Protein AF-A0A962VBF2-F1 (afdb_monomer)

Solvent-accessible surface area (backbone atoms only — not comparable to full-atom values): 14921 Å² total; per-residue (Å²): 132,54,69,40,41,53,50,29,24,51,50,43,52,51,50,39,51,54,46,47,69,49,18,51,38,23,48,77,36,46,65,62,47,29,56,75,48,74,44,76,87,68,97,68,60,68,62,49,26,46,51,11,52,50,45,51,56,53,40,61,64,46,44,60,35,38,74,42,37,79,84,39,33,71,59,33,48,50,60,31,50,54,26,50,53,49,30,55,49,36,56,50,46,41,74,72,47,97,56,35,74,55,41,48,66,58,31,52,52,30,44,53,50,23,54,54,39,45,52,22,42,49,73,41,39,57,84,83,58,24,91,42,74,69,46,50,52,52,50,50,50,52,49,52,50,52,48,50,54,52,47,63,76,39,42,66,63,51,51,50,50,51,51,50,51,50,50,50,50,49,51,49,37,51,52,59,61,40,75,54,87,64,80,84,60,95,45,73,66,56,31,46,30,42,29,70,77,76,75,59,77,89,65,43,43,49,38,71,55,62,72,43,45,31,61,77,40,36,88,45,99,85,37,38,74,45,64,54,81,78,70,46,48,70,55,94,94,53,93,54,36,55,8,34,6,63,40,42,48,27,46,59,21,34,31,69,21,68,26,52,78,72,56,81,70,50,55,92,47,97,85,46,76,67,84

Nearest PDB structures (foldseek):
  8abq-assembly1_C  TM=2.763E-01  e=9.642E+00  Homo sapiens
  8a1g-assembly1_C  TM=2.103E-01  e=9.129E+00  Homo sapiens

Foldseek 3Di:
DDPLLVQLLVLLVVVLVVLLVQLVCLQPPVPVNCVVLVHDDDPDSPVSNVSSVVSNVVSVQSVVCSVCCQVCLVSLVVVLVVLVVQLVVLVVCLVPDPRNSSSVVVNVVSVVSSVSNLVSSQVPYDPLSHDDPVNVCVVVVVVVVVVVVVCVVCVVVNVVVVVVCVVVVVLCQLQAAAFDDFDDDPDPVVCQFANDPDDDPVQKAFPVCVVCVLVVQQPPPPGHNDCVVVVFADDPPDPHGGQWYWTDGSGIIIGGGPRVPVPHWDAPDPPRDTD

Sequence (275 aa):
MNKSLGWFRALIWIGVAINMSFAVPALLWPNFLNASLGLPAQAIYPWLNNVGMLLIGVSLFYLPAGLQPQRWFTYSWLCVISRLIAVVFWIWLGNTSGYPDAFIPLLISDSLMFVLLAITLQMGLPPEGKFSVGNLLKLIGRGLSCLYVTLMKQRLSVGIIVALIALLGYTAWDNLLRKYPDPIYESAEEHFKYGAIGLDAENRIPLYLFEVMPTLCADLENGVTQWSELGFVFEPGMDTPIGLAKRHIGYPSVEGTCSLCHTGEYRKAADDTPV

Structure (mmCIF, N/CA/C/O backbone):
data_AF-A0A962VBF2-F1
#
_entry.id   AF-A0A962VBF2-F1
#
loop_
_atom_site.group_PDB
_atom_site.id
_atom_site.type_symbol
_atom_site.label_atom_id
_atom_site.label_alt_id
_atom_site.label_comp_id
_atom_site.label_asym_id
_atom_site.label_entity_id
_atom_site.label_seq_id
_atom_site.pdbx_PDB_ins_code
_atom_site.Cartn_x
_atom_site.Cartn_y
_atom_site.Cartn_z
_atom_site.occupancy
_atom_site.B_iso_or_equiv
_atom_site.auth_seq_id
_atom_site.auth_comp_id
_atom_site.auth_asym_id
_atom_site.auth_atom_id
_atom_site.pdbx_PDB_model_num
ATOM 1 N N . MET A 1 1 ? -30.333 4.268 28.313 1.00 65.94 1 MET A N 1
ATOM 2 C CA . MET A 1 1 ? -29.082 4.664 27.622 1.00 65.94 1 MET A CA 1
ATOM 3 C C . MET A 1 1 ? -28.785 6.119 27.972 1.00 65.94 1 MET A C 1
ATOM 5 O O . MET A 1 1 ? -29.707 6.921 27.908 1.00 65.94 1 MET A O 1
ATOM 9 N N . ASN A 1 2 ? -27.562 6.454 28.401 1.00 87.19 2 ASN A N 1
ATOM 10 C CA . ASN A 1 2 ? -27.182 7.836 28.743 1.00 87.19 2 ASN A CA 1
ATOM 11 C C . ASN A 1 2 ? -27.274 8.745 27.493 1.00 87.19 2 ASN A C 1
ATOM 13 O O . ASN A 1 2 ? -26.965 8.291 26.389 1.00 87.19 2 ASN A O 1
ATOM 17 N N . LYS A 1 3 ? -27.667 10.016 27.669 1.00 93.69 3 LYS A N 1
ATOM 18 C CA . LYS A 1 3 ? -27.703 11.062 26.631 1.00 93.69 3 LYS A CA 1
ATOM 19 C C . LYS A 1 3 ? -26.423 11.103 25.786 1.00 93.69 3 LYS A C 1
ATOM 21 O O . LYS A 1 3 ? -26.523 11.175 24.566 1.00 93.69 3 LYS A O 1
ATOM 26 N N . SER A 1 4 ? -25.241 10.971 26.397 1.00 94.69 4 SER A N 1
ATOM 27 C CA . SER A 1 4 ? -23.960 10.963 25.665 1.00 94.69 4 SER A CA 1
ATOM 28 C C . SER A 1 4 ? -23.865 9.829 24.639 1.00 94.69 4 SER A C 1
ATOM 30 O O . SER A 1 4 ? -23.402 10.044 23.527 1.00 94.69 4 SER A O 1
ATOM 32 N N . LEU A 1 5 ? -24.379 8.637 24.955 1.00 94.56 5 LEU A N 1
ATOM 33 C CA . LEU A 1 5 ? -24.399 7.519 24.004 1.00 94.56 5 LEU A CA 1
ATOM 34 C C . LEU A 1 5 ? -25.482 7.662 22.940 1.00 94.56 5 LEU A C 1
ATOM 36 O O . LEU A 1 5 ? -25.321 7.135 21.844 1.00 94.56 5 LEU A O 1
ATOM 40 N N . GLY A 1 6 ? -26.573 8.369 23.244 1.00 95.69 6 GLY A N 1
ATOM 41 C CA . GLY A 1 6 ? -27.538 8.780 22.224 1.00 95.69 6 GLY A CA 1
ATOM 42 C C . GLY A 1 6 ? -26.863 9.632 21.151 1.00 95.69 6 GLY A C 1
ATOM 43 O O . GLY A 1 6 ? -26.977 9.322 19.967 1.00 95.69 6 GLY A O 1
ATOM 44 N N . TRP A 1 7 ? -26.076 10.624 21.576 1.00 96.81 7 TRP A N 1
ATOM 45 C CA . TRP A 1 7 ? -25.271 11.448 20.675 1.00 96.81 7 TRP A CA 1
ATOM 46 C C . TRP A 1 7 ? -24.204 10.652 19.930 1.00 96.81 7 TRP A C 1
ATOM 48 O O . TRP A 1 7 ? -24.104 10.796 18.718 1.00 96.81 7 TRP A O 1
ATOM 58 N N . PHE A 1 8 ? -23.472 9.760 20.606 1.00 97.38 8 PHE A N 1
ATOM 59 C CA . PHE A 1 8 ? -22.497 8.888 19.941 1.00 97.38 8 PHE A CA 1
ATOM 60 C C . PHE A 1 8 ? -23.133 8.099 18.788 1.00 97.38 8 PHE A C 1
ATOM 62 O O . PHE A 1 8 ? -22.614 8.082 17.676 1.00 97.38 8 PHE A O 1
ATOM 69 N N . ARG A 1 9 ? -24.297 7.481 19.027 1.00 96.88 9 ARG A N 1
ATOM 70 C CA . ARG A 1 9 ? -25.011 6.718 17.994 1.00 96.88 9 ARG A CA 1
ATOM 71 C C . ARG A 1 9 ? -25.440 7.606 16.833 1.00 96.88 9 ARG A C 1
ATOM 73 O O . ARG A 1 9 ? -25.243 7.219 15.686 1.00 96.88 9 ARG A O 1
ATOM 80 N N . ALA A 1 10 ? -25.997 8.782 17.121 1.00 96.88 10 ALA A N 1
ATOM 81 C CA . ALA A 1 10 ? -26.383 9.742 16.089 1.00 96.88 10 ALA A CA 1
ATOM 82 C C . ALA A 1 10 ? -25.177 10.168 15.237 1.00 96.88 10 ALA A C 1
ATOM 84 O O . ALA A 1 10 ? -25.262 10.163 14.012 1.00 96.88 10 ALA A O 1
ATOM 85 N N . LEU A 1 11 ? -24.038 10.450 15.873 1.00 97.31 11 LEU A N 1
ATOM 86 C CA . LEU A 1 11 ? -22.793 10.811 15.197 1.00 97.31 11 LEU A CA 1
ATOM 87 C C . LEU A 1 11 ? -22.268 9.683 14.304 1.00 97.31 11 LEU A C 1
ATOM 89 O O . LEU A 1 11 ? -21.833 9.963 13.194 1.00 97.31 11 LEU A O 1
ATOM 93 N N . ILE A 1 12 ? -22.353 8.415 14.721 1.00 97.06 12 ILE A N 1
ATOM 94 C CA . ILE A 1 12 ? -21.988 7.288 13.846 1.00 97.06 12 ILE A CA 1
ATOM 95 C C . ILE A 1 12 ? -22.838 7.291 12.570 1.00 97.06 12 ILE A C 1
ATOM 97 O O . ILE A 1 12 ? -22.285 7.188 11.477 1.00 97.06 12 ILE A O 1
ATOM 101 N N . TRP A 1 13 ? -24.158 7.462 12.682 1.00 97.25 13 TRP A N 1
ATOM 102 C CA . TRP A 1 13 ? -25.043 7.506 11.513 1.00 97.25 13 TRP A CA 1
ATOM 103 C C . TRP A 1 13 ? -24.788 8.719 10.617 1.00 97.25 13 TRP A C 1
ATOM 105 O O . TRP A 1 13 ? -24.760 8.571 9.397 1.00 97.25 13 TRP A O 1
ATOM 115 N N . ILE A 1 14 ? -24.531 9.891 11.205 1.00 96.94 14 ILE A N 1
ATOM 116 C CA . ILE A 1 14 ? -24.101 11.085 10.463 1.00 96.94 14 ILE A CA 1
ATOM 117 C C . ILE A 1 14 ? -22.795 10.799 9.713 1.00 96.94 14 ILE A C 1
ATOM 119 O O . ILE A 1 14 ? -22.697 11.081 8.524 1.00 96.94 14 ILE A O 1
ATOM 123 N N . GLY A 1 15 ? -21.817 10.173 10.369 1.00 95.88 15 GLY A N 1
ATOM 124 C CA . GLY A 1 15 ? -20.545 9.803 9.750 1.00 95.88 15 GLY A CA 1
ATOM 125 C C . GLY A 1 15 ? -20.699 8.793 8.615 1.00 95.88 15 GLY A C 1
ATOM 126 O O . GLY A 1 15 ? -20.012 8.908 7.604 1.00 95.88 15 GLY A O 1
ATOM 127 N N . VAL A 1 16 ? -21.618 7.831 8.743 1.00 96.62 16 VAL A N 1
ATOM 128 C CA . VAL A 1 16 ? -21.975 6.909 7.653 1.00 96.62 16 VAL A CA 1
ATOM 129 C C . VAL A 1 16 ? -22.591 7.682 6.486 1.00 96.62 16 VAL A C 1
ATOM 131 O O . VAL A 1 16 ? -22.183 7.469 5.349 1.00 96.62 16 VAL A O 1
ATOM 134 N N . ALA A 1 17 ? -23.508 8.616 6.742 1.00 96.62 17 ALA A N 1
ATOM 135 C CA . ALA A 1 17 ? -24.111 9.434 5.690 1.00 96.62 17 ALA A CA 1
ATOM 136 C C . ALA A 1 17 ? -23.076 10.317 4.966 1.00 96.62 17 ALA A C 1
ATOM 138 O O . ALA A 1 17 ? -23.052 10.342 3.736 1.00 96.62 17 ALA A O 1
ATOM 139 N N . ILE A 1 18 ? -22.176 10.974 5.710 1.00 95.06 18 ILE A N 1
ATOM 140 C CA . ILE A 1 18 ? -21.066 11.761 5.145 1.00 95.06 18 ILE A CA 1
ATOM 141 C C . ILE A 1 18 ? -20.168 10.862 4.292 1.00 95.06 18 ILE A C 1
ATOM 143 O O . ILE A 1 18 ? -19.909 11.177 3.131 1.00 95.06 18 ILE A O 1
ATOM 147 N N . ASN A 1 19 ? -19.768 9.699 4.811 1.00 95.56 19 ASN A N 1
ATOM 148 C CA . ASN A 1 19 ? -18.988 8.736 4.041 1.00 95.56 19 ASN A CA 1
ATOM 149 C C . ASN A 1 19 ? -19.707 8.339 2.743 1.00 95.56 19 ASN A C 1
ATOM 151 O O . ASN A 1 19 ? -19.060 8.270 1.706 1.00 95.56 19 ASN A O 1
ATOM 155 N N . MET A 1 20 ? -21.025 8.107 2.769 1.00 96.31 20 MET A N 1
ATOM 156 C CA . MET A 1 20 ? -21.787 7.736 1.569 1.00 96.31 20 MET A CA 1
ATOM 157 C C . MET A 1 20 ? -21.855 8.872 0.547 1.00 96.31 20 MET A C 1
ATOM 159 O O . MET A 1 20 ? -21.747 8.603 -0.650 1.00 96.31 20 MET A O 1
ATOM 163 N N . SER A 1 21 ? -21.962 10.128 0.994 1.00 93.94 21 SER A N 1
ATOM 164 C CA . SER A 1 21 ? -21.930 11.285 0.088 1.00 93.94 21 SER A CA 1
ATOM 165 C C . SER A 1 21 ? -20.603 11.436 -0.659 1.00 93.94 21 SER A C 1
ATOM 167 O O . SER A 1 21 ? -20.596 11.989 -1.751 1.00 93.94 21 SER A O 1
ATOM 169 N N . PHE A 1 22 ? -19.505 10.904 -0.116 1.00 94.00 22 PHE A N 1
ATOM 170 C CA . PHE A 1 22 ? -18.214 10.846 -0.801 1.00 94.00 22 PHE A CA 1
ATOM 171 C C . PHE A 1 22 ? -18.050 9.546 -1.603 1.00 94.00 22 PHE A C 1
ATOM 173 O O . PHE A 1 22 ? -17.665 9.562 -2.769 1.00 94.00 22 PHE A O 1
ATOM 180 N N . ALA A 1 23 ? -18.370 8.407 -0.987 1.00 95.38 23 ALA A N 1
ATOM 181 C CA . ALA A 1 23 ? -18.100 7.079 -1.523 1.00 95.38 23 ALA A CA 1
ATOM 182 C C . ALA A 1 23 ? -18.906 6.758 -2.785 1.00 95.38 23 ALA A C 1
ATOM 184 O O . ALA A 1 23 ? -18.370 6.158 -3.714 1.00 95.38 23 ALA A O 1
ATOM 185 N N . VAL A 1 24 ? -20.184 7.154 -2.831 1.00 95.56 24 VAL A N 1
ATOM 186 C CA . VAL A 1 24 ? -21.057 6.859 -3.976 1.00 95.56 24 VAL A CA 1
ATOM 187 C C . VAL A 1 24 ? -20.613 7.635 -5.223 1.00 95.56 24 VAL A C 1
ATOM 189 O O . VAL A 1 24 ? -20.403 6.991 -6.253 1.00 95.56 24 VAL A O 1
ATOM 192 N N . PRO A 1 25 ? -20.371 8.963 -5.169 1.00 94.19 25 PRO A N 1
ATOM 193 C CA . PRO A 1 25 ? -19.768 9.674 -6.294 1.00 94.19 25 PRO A CA 1
ATOM 194 C C . PRO A 1 25 ? -18.373 9.163 -6.651 1.00 94.19 25 PRO A C 1
ATOM 196 O O . PRO A 1 25 ? -18.082 9.031 -7.833 1.00 94.19 25 PRO A O 1
ATOM 199 N N . ALA A 1 26 ? -17.534 8.820 -5.669 1.00 92.81 26 ALA A N 1
ATOM 200 C CA . ALA A 1 26 ? -16.205 8.267 -5.935 1.00 92.81 26 ALA A CA 1
ATOM 201 C C . ALA A 1 26 ? -16.262 6.949 -6.722 1.00 92.81 26 ALA A C 1
ATOM 203 O O . ALA A 1 26 ? -15.410 6.723 -7.571 1.00 92.81 26 ALA A O 1
ATOM 204 N N . LEU A 1 27 ? -17.264 6.104 -6.448 1.00 93.88 27 LEU A N 1
ATOM 205 C CA . LEU A 1 27 ? -17.444 4.798 -7.083 1.00 93.88 27 LEU A CA 1
ATOM 206 C C . LEU A 1 27 ? -18.111 4.869 -8.464 1.00 93.88 27 LEU A C 1
ATOM 208 O O . LEU A 1 27 ? -17.772 4.080 -9.344 1.00 93.88 27 LEU A O 1
ATOM 212 N N . LEU A 1 28 ? -19.099 5.753 -8.635 1.00 93.88 28 LEU A N 1
ATOM 213 C CA . LEU A 1 28 ? -19.950 5.784 -9.834 1.00 93.88 28 LEU A CA 1
ATOM 214 C C . LEU A 1 28 ? -19.616 6.938 -10.788 1.00 93.88 28 LEU A C 1
ATOM 216 O O . LEU A 1 28 ? -19.791 6.802 -11.998 1.00 93.88 28 LEU A O 1
ATOM 220 N N . TRP A 1 29 ? -19.136 8.068 -10.261 1.00 92.38 29 TRP A N 1
ATOM 221 C CA . TRP A 1 29 ? -18.888 9.306 -11.010 1.00 92.38 29 TRP A CA 1
ATOM 222 C C . TRP A 1 29 ? -17.577 9.999 -10.580 1.00 92.38 29 TRP A C 1
ATOM 224 O O . TRP A 1 29 ? -17.597 11.159 -10.155 1.00 92.38 29 TRP A O 1
ATOM 234 N N . PRO A 1 30 ? -16.411 9.341 -10.725 1.00 91.19 30 PRO A N 1
ATOM 235 C CA . PRO A 1 30 ? -15.129 9.864 -10.239 1.00 91.19 30 PRO A CA 1
ATOM 236 C C . PRO A 1 30 ? -14.751 11.227 -10.847 1.00 91.19 30 PRO A C 1
ATOM 238 O O . PRO A 1 30 ? -14.179 12.073 -10.164 1.00 91.19 30 PRO A O 1
ATOM 241 N N . ASN A 1 31 ? -15.125 11.485 -12.107 1.00 89.12 31 ASN A N 1
ATOM 242 C CA . ASN A 1 31 ? -14.892 12.776 -12.770 1.00 89.12 31 ASN A CA 1
ATOM 243 C C . ASN A 1 31 ? -15.647 13.929 -12.107 1.00 89.12 31 ASN A C 1
ATOM 245 O O . ASN A 1 31 ? -15.089 15.008 -11.927 1.00 89.12 31 ASN A O 1
ATOM 249 N N . PHE A 1 32 ? -16.907 13.694 -11.735 1.00 90.00 32 PHE A N 1
ATOM 250 C CA . PHE A 1 32 ? -17.719 14.691 -11.046 1.00 90.00 32 PHE A CA 1
ATOM 251 C C . PHE A 1 32 ? -17.096 15.045 -9.693 1.00 90.00 32 PHE A C 1
ATOM 253 O O . PHE A 1 32 ? -16.962 16.223 -9.365 1.00 90.00 32 PHE A O 1
ATOM 260 N N . LEU A 1 33 ? -16.649 14.032 -8.943 1.00 89.44 33 LEU A N 1
ATOM 261 C CA . LEU A 1 33 ? -16.028 14.244 -7.641 1.00 89.44 33 LEU A CA 1
ATOM 262 C C . LEU A 1 33 ? -14.690 14.992 -7.755 1.00 89.44 33 LEU A C 1
ATOM 264 O O . LEU A 1 33 ? -14.497 15.980 -7.050 1.00 89.44 33 LEU A O 1
ATOM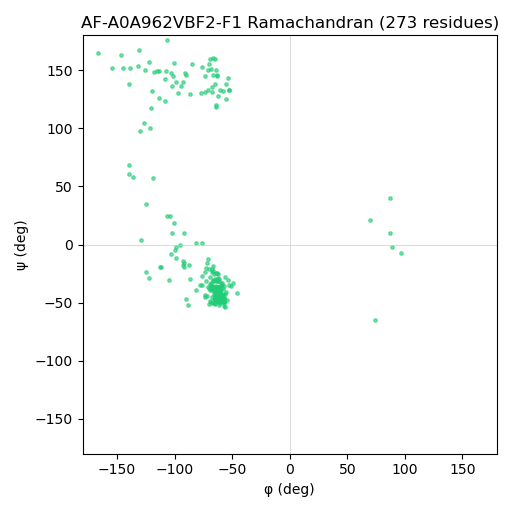 268 N N . ASN A 1 34 ? -13.805 14.596 -8.676 1.00 88.94 34 ASN A N 1
ATOM 269 C CA . ASN A 1 34 ? -12.537 15.302 -8.903 1.00 88.94 34 ASN A CA 1
ATOM 270 C C . ASN A 1 34 ? -12.761 16.770 -9.280 1.00 88.94 34 ASN A C 1
ATOM 272 O O . ASN A 1 34 ? -12.160 17.651 -8.669 1.00 88.94 34 ASN A O 1
ATOM 276 N N . ALA A 1 35 ? -13.681 17.040 -10.211 1.00 89.06 35 ALA A N 1
ATOM 277 C CA . ALA A 1 35 ? -14.022 18.405 -10.599 1.00 89.06 35 ALA A CA 1
ATOM 278 C C . ALA A 1 35 ? -14.568 19.219 -9.413 1.00 89.06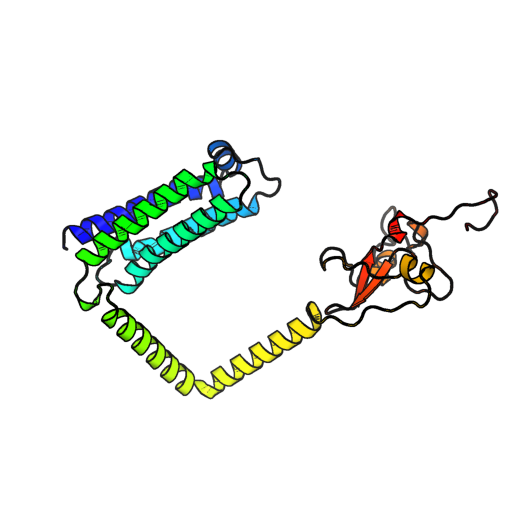 35 ALA A C 1
ATOM 280 O O . ALA A 1 35 ? -14.178 20.371 -9.233 1.00 89.06 35 ALA A O 1
ATOM 281 N N . SER A 1 36 ? -15.412 18.615 -8.567 1.00 88.06 36 SER A N 1
ATOM 282 C CA . SER A 1 36 ? -15.956 19.283 -7.376 1.00 88.06 36 SER A CA 1
ATOM 283 C C . SER A 1 36 ? -14.896 19.629 -6.321 1.00 88.06 36 SER A C 1
ATOM 285 O O . SER A 1 36 ? -15.078 20.577 -5.563 1.00 88.06 36 SER A O 1
ATOM 287 N N . LEU A 1 37 ? -13.784 18.886 -6.296 1.00 86.00 37 LEU A N 1
ATOM 288 C CA . LEU A 1 37 ? -12.646 19.103 -5.398 1.00 86.00 37 LEU A CA 1
ATOM 289 C C . LEU A 1 37 ? -11.530 19.948 -6.036 1.00 86.00 37 LEU A C 1
ATOM 291 O O . LEU A 1 37 ? -10.511 20.184 -5.393 1.00 86.00 37 LEU A O 1
ATOM 295 N N . GLY A 1 38 ? -11.690 20.387 -7.291 1.00 85.31 38 GLY A N 1
ATOM 296 C CA . GLY A 1 38 ? -10.651 21.116 -8.026 1.00 85.31 38 GLY A CA 1
ATOM 297 C C . GLY A 1 38 ? -9.436 20.260 -8.407 1.00 85.31 38 GLY A C 1
ATOM 298 O O . GLY A 1 38 ? -8.359 20.801 -8.652 1.00 85.31 38 GLY A O 1
ATOM 299 N N . LEU A 1 39 ? -9.590 18.933 -8.446 1.00 85.56 39 LEU A N 1
ATOM 300 C CA . LEU A 1 39 ? -8.535 17.986 -8.803 1.00 85.56 39 LEU A CA 1
ATOM 301 C C . LEU A 1 39 ? -8.532 17.704 -10.316 1.00 85.56 39 LEU A C 1
ATOM 303 O O . LEU A 1 39 ? -9.601 17.652 -10.936 1.00 85.56 39 LEU A O 1
ATOM 307 N N . PRO A 1 40 ? -7.354 17.483 -10.931 1.00 83.69 40 PRO A N 1
ATOM 308 C CA . PRO A 1 40 ? -7.263 17.171 -12.353 1.00 83.69 40 PRO A CA 1
ATOM 309 C C . PRO A 1 40 ? -7.937 15.833 -12.679 1.00 83.69 40 PRO A C 1
ATOM 311 O O . PRO A 1 40 ? -7.956 14.901 -11.870 1.00 83.69 40 PRO A O 1
ATOM 314 N N . ALA A 1 41 ? -8.458 15.715 -13.902 1.00 77.94 41 ALA A N 1
ATOM 315 C CA . ALA A 1 41 ? -8.936 14.437 -14.413 1.00 77.94 41 ALA A CA 1
ATOM 316 C C . ALA A 1 41 ? -7.763 13.446 -14.485 1.00 77.94 41 ALA A C 1
ATOM 318 O O . ALA A 1 41 ? -6.716 13.751 -15.054 1.00 77.94 41 ALA A O 1
ATOM 319 N N . GLN A 1 42 ? -7.930 12.263 -13.896 1.00 71.38 42 GLN A N 1
ATOM 320 C CA . GLN A 1 42 ? -6.911 11.218 -13.938 1.00 71.38 42 GLN A CA 1
ATOM 321 C C . GLN A 1 42 ? -7.155 10.285 -15.122 1.00 71.38 42 GLN A C 1
ATOM 323 O O . GLN A 1 42 ? -8.291 9.902 -15.387 1.00 71.38 42 GLN A O 1
ATOM 328 N N . ALA A 1 43 ? -6.076 9.877 -15.795 1.00 59.50 43 ALA A N 1
ATOM 329 C CA . ALA A 1 43 ? -6.135 8.924 -16.904 1.00 59.50 43 ALA A CA 1
ATOM 330 C C . ALA A 1 43 ? -6.571 7.507 -16.462 1.00 59.50 43 ALA A C 1
ATOM 332 O O . ALA A 1 43 ? -6.994 6.708 -17.292 1.00 59.50 43 ALA A O 1
ATOM 333 N N . ILE A 1 44 ? -6.473 7.189 -15.159 1.00 65.06 44 ILE A N 1
ATOM 334 C CA . ILE A 1 44 ? -6.705 5.854 -14.585 1.00 65.06 44 ILE A CA 1
ATOM 335 C C . ILE A 1 44 ? -7.666 5.966 -13.383 1.00 65.06 44 ILE A C 1
ATOM 337 O O . ILE A 1 44 ? -7.264 6.260 -12.261 1.00 65.06 44 ILE A O 1
ATOM 341 N N . TYR A 1 45 ? -8.957 5.702 -13.615 1.00 70.25 45 TYR A N 1
ATOM 342 C CA . TYR A 1 45 ? -10.038 5.764 -12.611 1.00 70.25 45 TYR A CA 1
ATOM 343 C C . TYR A 1 45 ? -10.116 4.666 -11.527 1.00 70.25 45 TYR A C 1
ATOM 345 O O . TYR A 1 45 ? -10.766 4.925 -10.508 1.00 70.25 45 TYR A O 1
ATOM 353 N N . PRO A 1 46 ? -9.519 3.460 -11.671 1.00 81.62 46 PRO A N 1
ATOM 354 C CA . PRO A 1 46 ? -9.629 2.394 -10.676 1.00 81.62 46 PRO A CA 1
ATOM 355 C C . PRO A 1 46 ? -9.344 2.816 -9.235 1.00 81.62 46 PRO A C 1
ATOM 357 O O . PRO A 1 46 ? -9.985 2.294 -8.332 1.00 81.62 46 PRO A O 1
ATOM 360 N N . TRP A 1 47 ? -8.446 3.776 -8.998 1.00 85.94 47 TRP A N 1
ATOM 361 C CA . TRP A 1 47 ? -8.076 4.195 -7.645 1.00 85.94 47 TRP A CA 1
ATOM 362 C C . TRP A 1 47 ? -9.204 4.901 -6.895 1.00 85.94 47 TRP A C 1
ATOM 364 O O . TRP A 1 47 ? -9.530 4.502 -5.778 1.00 85.94 47 TRP A O 1
ATOM 374 N N . LEU A 1 48 ? -9.840 5.905 -7.505 1.00 88.56 48 LEU A N 1
ATOM 375 C CA . LEU A 1 48 ? -10.936 6.628 -6.856 1.00 88.56 48 LEU A CA 1
ATOM 376 C C . LEU A 1 48 ? -12.175 5.734 -6.698 1.00 88.56 48 LEU A C 1
ATOM 378 O O . LEU A 1 48 ? -12.798 5.725 -5.635 1.00 88.56 48 LEU A O 1
ATOM 382 N N . ASN A 1 49 ? -12.446 4.890 -7.699 1.00 92.00 49 ASN A N 1
ATOM 383 C CA . ASN A 1 49 ? -13.502 3.883 -7.616 1.00 92.00 49 ASN A CA 1
ATOM 384 C C . ASN A 1 49 ? -13.242 2.880 -6.478 1.00 92.00 49 ASN A C 1
ATOM 386 O O . ASN A 1 49 ? -14.145 2.564 -5.703 1.00 92.00 49 ASN A O 1
ATOM 390 N N . ASN A 1 50 ? -11.998 2.412 -6.337 1.00 92.94 50 ASN A N 1
ATOM 391 C CA . ASN A 1 50 ? -11.585 1.502 -5.269 1.00 92.94 50 ASN A CA 1
ATOM 392 C C . ASN A 1 50 ? -11.760 2.149 -3.885 1.00 92.94 50 ASN A C 1
ATOM 394 O O . ASN A 1 50 ? -12.318 1.526 -2.982 1.00 92.94 50 ASN A O 1
ATOM 398 N N . VAL A 1 51 ? -11.379 3.422 -3.726 1.00 91.38 51 VAL A N 1
ATOM 399 C CA . VAL A 1 51 ? -11.627 4.180 -2.487 1.00 91.38 51 VAL A CA 1
ATOM 400 C C . VAL A 1 51 ? -13.123 4.248 -2.174 1.00 91.38 51 VAL A C 1
ATOM 402 O O . VAL A 1 51 ? -13.515 3.975 -1.037 1.00 91.38 51 VAL A O 1
ATOM 405 N N . GLY A 1 52 ? -13.965 4.547 -3.168 1.00 94.19 52 GLY A N 1
ATOM 406 C CA . GLY A 1 52 ? -15.421 4.549 -3.010 1.00 94.19 52 GLY A CA 1
ATOM 407 C C . GLY A 1 52 ? -15.963 3.197 -2.534 1.00 94.19 52 GLY A C 1
ATOM 408 O O . GLY A 1 52 ? -16.672 3.128 -1.528 1.00 94.19 52 GLY A O 1
ATOM 409 N N . MET A 1 53 ? -15.565 2.103 -3.188 1.00 96.06 53 MET A N 1
ATOM 410 C CA . MET A 1 53 ? -15.947 0.741 -2.794 1.00 96.06 53 MET A CA 1
ATOM 411 C C . MET A 1 53 ? -15.512 0.412 -1.355 1.00 96.06 53 MET A C 1
ATOM 413 O O . MET A 1 53 ? -16.324 -0.064 -0.555 1.00 96.06 53 MET A O 1
ATOM 417 N N . LEU A 1 54 ? -14.248 0.665 -1.001 1.00 95.19 54 LEU A N 1
ATOM 418 C CA . LEU A 1 54 ? -13.727 0.373 0.338 1.00 95.19 54 LEU A CA 1
ATOM 419 C C . LEU A 1 54 ? -14.442 1.199 1.412 1.00 95.19 54 LEU A C 1
ATOM 421 O O . LEU A 1 54 ? -14.780 0.666 2.471 1.00 95.19 54 LEU A O 1
ATOM 425 N N . LEU A 1 55 ? -14.726 2.475 1.142 1.00 95.25 55 LEU A N 1
ATOM 426 C CA . LEU A 1 55 ? -15.395 3.359 2.096 1.00 95.25 55 LEU A CA 1
ATOM 427 C C . LEU A 1 55 ? -16.847 2.934 2.365 1.00 95.25 55 LEU A C 1
ATOM 429 O O . LEU A 1 55 ? -17.324 3.080 3.497 1.00 95.25 55 LEU A O 1
ATOM 433 N N . ILE A 1 56 ? -17.532 2.343 1.379 1.00 96.25 56 ILE A N 1
ATOM 434 C CA . ILE A 1 56 ? -18.831 1.682 1.590 1.00 96.25 56 ILE A CA 1
ATOM 435 C C . ILE A 1 56 ? -18.674 0.517 2.569 1.00 96.25 56 ILE A C 1
ATOM 437 O O . ILE A 1 56 ? -19.362 0.486 3.592 1.00 96.25 56 ILE A O 1
ATOM 441 N N . GLY A 1 57 ? -17.726 -0.391 2.315 1.00 94.44 57 GLY A N 1
ATOM 442 C CA . GLY A 1 57 ? -17.461 -1.536 3.193 1.00 94.44 57 GLY A CA 1
ATOM 443 C C . GLY A 1 57 ? -17.119 -1.122 4.630 1.00 94.44 57 GLY A C 1
ATOM 444 O O . GLY A 1 57 ? -17.704 -1.628 5.588 1.00 94.44 57 GLY A O 1
ATOM 445 N N . VAL A 1 58 ? -16.242 -0.131 4.792 1.00 92.94 58 VAL A N 1
ATOM 446 C CA . VAL A 1 58 ? -15.873 0.426 6.103 1.00 92.94 58 VAL A CA 1
ATOM 447 C C . VAL A 1 58 ? -17.080 1.044 6.816 1.00 92.94 58 VAL A C 1
ATOM 449 O O . VAL A 1 58 ? -17.242 0.873 8.024 1.00 92.94 58 VAL A O 1
ATOM 452 N N . SER A 1 59 ? -17.972 1.715 6.088 1.00 94.88 59 SER A N 1
ATOM 453 C CA . SER A 1 59 ? -19.169 2.321 6.683 1.00 94.88 59 SER A CA 1
ATOM 454 C C . SER A 1 59 ? -20.180 1.278 7.161 1.00 94.88 59 SER A C 1
ATOM 456 O O . SER A 1 59 ? -20.805 1.478 8.203 1.00 94.88 59 SER A O 1
ATOM 458 N N . LEU A 1 60 ? -20.297 0.141 6.465 1.00 94.75 60 LEU A N 1
ATOM 459 C CA . LEU A 1 60 ? -21.086 -1.005 6.934 1.00 94.75 60 LEU A CA 1
ATOM 460 C C . LEU A 1 60 ? -20.520 -1.579 8.237 1.00 94.75 60 LEU A C 1
ATOM 462 O O . LEU A 1 60 ? -21.272 -1.936 9.147 1.00 94.75 60 LEU A O 1
ATOM 466 N N . PHE A 1 61 ? -19.195 -1.603 8.369 1.00 94.25 61 PHE A N 1
ATOM 467 C CA . PHE A 1 61 ? -18.555 -1.980 9.621 1.00 94.25 61 PHE A CA 1
ATOM 468 C C . PHE A 1 61 ? -18.804 -0.954 10.738 1.00 94.25 61 PHE A C 1
ATOM 470 O O . PHE A 1 61 ? -18.872 -1.328 11.893 1.00 94.25 61 PHE A O 1
ATOM 477 N N . TYR A 1 62 ? -19.107 0.315 10.480 1.00 93.88 62 TYR A N 1
ATOM 478 C CA . TYR A 1 62 ? -19.461 1.230 11.580 1.00 93.88 62 TYR A CA 1
ATOM 479 C C . TYR A 1 62 ? -20.844 0.972 12.209 1.00 93.88 62 TYR A C 1
ATOM 481 O O . TYR A 1 62 ? -21.104 1.407 13.337 1.00 93.88 62 TYR A O 1
ATOM 489 N N . LEU A 1 63 ? -21.725 0.214 11.548 1.00 93.50 63 LEU A N 1
ATOM 490 C CA . LEU A 1 63 ? -23.115 0.023 11.984 1.00 93.50 63 LEU A CA 1
ATOM 491 C C . LEU A 1 63 ? -23.275 -0.606 13.383 1.00 93.50 63 LEU A C 1
ATOM 493 O O . LEU A 1 63 ? -24.075 -0.085 14.168 1.00 93.50 63 LEU A O 1
ATOM 497 N N . PRO A 1 64 ? -22.530 -1.660 13.782 1.00 94.19 64 PRO A N 1
ATOM 498 C CA . PRO A 1 64 ? -22.652 -2.236 15.121 1.00 94.19 64 PRO A CA 1
ATOM 499 C C . PRO A 1 64 ? -22.357 -1.230 16.244 1.00 94.19 64 PRO A C 1
ATOM 501 O O . PRO A 1 64 ? -23.035 -1.257 17.276 1.00 94.19 64 PRO A O 1
ATOM 504 N N . ALA A 1 65 ? -21.413 -0.302 16.033 1.00 93.88 65 ALA A N 1
ATOM 505 C CA . ALA A 1 65 ? -21.124 0.775 16.984 1.00 93.88 65 ALA A CA 1
ATOM 506 C C . ALA A 1 65 ? -22.287 1.784 17.080 1.00 93.88 65 ALA A C 1
ATOM 508 O O . ALA A 1 65 ? -22.601 2.264 18.170 1.00 93.88 65 ALA A O 1
ATOM 509 N N . GLY A 1 66 ? -22.981 2.059 15.971 1.00 92.94 66 GLY A N 1
ATOM 510 C CA . GLY A 1 66 ? -24.174 2.919 15.940 1.00 92.94 66 GLY A CA 1
ATOM 511 C C . GLY A 1 66 ? -25.434 2.275 16.539 1.00 92.94 66 GLY A C 1
ATOM 512 O O . GLY A 1 66 ? -26.346 2.973 16.998 1.00 92.94 66 GLY A O 1
ATOM 513 N N . LEU A 1 67 ? -25.498 0.942 16.578 1.00 94.12 67 LEU A N 1
ATOM 514 C CA . LEU A 1 67 ? -26.628 0.200 17.142 1.00 94.12 67 LEU A CA 1
ATOM 515 C C . LEU A 1 67 ? -26.467 -0.055 18.645 1.00 94.12 67 LEU A C 1
ATOM 517 O O . LEU A 1 67 ? -27.381 0.248 19.416 1.00 94.12 67 LEU A O 1
ATOM 521 N N . GLN A 1 68 ? -25.327 -0.607 19.072 1.00 93.44 68 GLN A N 1
ATOM 522 C CA . GLN A 1 68 ? -25.105 -1.056 20.454 1.00 93.44 68 GLN A CA 1
ATOM 523 C C . GLN A 1 68 ? -23.687 -0.716 20.956 1.00 93.44 68 GLN A C 1
ATOM 525 O O . GLN A 1 68 ? -22.895 -1.624 21.232 1.00 93.44 68 GLN A O 1
ATOM 530 N N . PRO A 1 69 ? -23.361 0.576 21.161 1.00 92.56 69 PRO A N 1
ATOM 531 C CA . PRO A 1 69 ? -22.002 0.994 21.521 1.00 92.56 69 PRO A CA 1
ATOM 532 C C . PRO A 1 69 ? -21.526 0.469 22.883 1.00 92.56 69 PRO A C 1
ATOM 534 O O . PRO A 1 69 ? -20.344 0.210 23.077 1.00 92.56 69 PRO A O 1
ATOM 537 N N . GLN A 1 70 ? -22.445 0.270 23.836 1.00 91.94 70 GLN A N 1
ATOM 538 C CA . GLN A 1 70 ? -22.104 -0.232 25.175 1.00 91.94 70 GLN A CA 1
ATOM 539 C C . GLN A 1 70 ? -21.697 -1.704 25.172 1.00 91.94 70 GLN A C 1
ATOM 541 O O . GLN A 1 70 ? -20.820 -2.098 25.935 1.00 91.94 70 GLN A O 1
ATOM 546 N N . ARG A 1 71 ? -22.340 -2.519 24.328 1.00 90.69 71 ARG A N 1
ATOM 547 C CA . ARG A 1 71 ? -22.083 -3.961 24.265 1.00 90.69 71 ARG A CA 1
ATOM 548 C C . ARG A 1 71 ? -20.710 -4.249 23.665 1.00 90.69 71 ARG A C 1
ATOM 550 O O . ARG A 1 71 ? -20.020 -5.155 24.116 1.00 90.69 71 ARG A O 1
ATOM 557 N N . TRP A 1 72 ? -20.320 -3.454 22.673 1.00 88.31 72 TRP A N 1
ATOM 558 C CA . TRP A 1 72 ? -19.085 -3.618 21.913 1.00 88.31 72 TRP A CA 1
ATOM 559 C C . TRP A 1 72 ? -18.196 -2.381 22.079 1.00 88.31 72 TRP A C 1
ATOM 561 O O . TRP A 1 72 ? -17.851 -1.707 21.107 1.00 88.31 72 TRP A O 1
ATOM 571 N N . PHE A 1 73 ? -17.842 -2.040 23.321 1.00 90.38 73 PHE A N 1
ATOM 572 C CA . PHE A 1 73 ? -17.097 -0.808 23.604 1.00 90.38 73 PHE A CA 1
ATOM 573 C C . PHE A 1 73 ? -15.712 -0.784 22.936 1.00 90.38 73 PHE A C 1
ATOM 575 O O . PHE A 1 73 ? -15.318 0.255 22.415 1.00 90.38 73 PHE A O 1
ATOM 582 N N . THR A 1 74 ? -15.004 -1.920 22.856 1.00 90.06 74 THR A N 1
ATOM 583 C CA . THR A 1 74 ? -13.734 -2.023 22.112 1.00 90.06 74 THR A CA 1
ATOM 584 C C . THR A 1 74 ? -13.934 -1.688 20.638 1.00 90.06 74 THR A C 1
ATOM 586 O O . THR A 1 74 ? -13.183 -0.902 20.073 1.00 90.06 74 THR A O 1
ATOM 589 N N . TYR A 1 75 ? -14.988 -2.231 20.030 1.00 92.44 75 TYR A N 1
ATOM 590 C CA . TYR A 1 75 ? -15.323 -1.973 18.634 1.00 92.44 75 TYR A CA 1
ATOM 591 C C . TYR A 1 75 ? -15.693 -0.507 18.380 1.00 92.44 75 TYR A C 1
ATOM 593 O O . TYR A 1 75 ? -15.272 0.096 17.397 1.00 92.44 75 TYR A O 1
ATOM 601 N N . SER A 1 76 ? -16.434 0.091 19.313 1.00 95.38 76 SER A N 1
ATOM 602 C CA . SER A 1 76 ? -16.798 1.508 19.258 1.00 95.38 76 SER A CA 1
ATOM 603 C C . SER A 1 76 ? -15.559 2.402 19.318 1.00 95.38 76 SER A C 1
ATOM 605 O O . SER A 1 76 ? -15.466 3.352 18.549 1.00 95.38 76 SER A O 1
ATOM 607 N N . TRP A 1 77 ? -14.570 2.062 20.152 1.00 95.62 77 TRP A N 1
ATOM 608 C CA . TRP A 1 77 ? -13.280 2.757 20.179 1.00 95.62 77 TRP A CA 1
ATOM 609 C C . TRP A 1 77 ? -12.469 2.569 18.897 1.00 95.62 77 TRP A C 1
ATOM 611 O O . TRP A 1 77 ? -11.849 3.530 18.452 1.00 95.62 77 TRP A O 1
ATOM 621 N N . LEU A 1 78 ? -12.507 1.395 18.257 1.00 95.00 78 LEU A N 1
ATOM 622 C CA . LEU A 1 78 ? -11.868 1.201 16.948 1.00 95.00 78 LEU A CA 1
ATOM 623 C C . LEU A 1 78 ? -12.461 2.132 15.879 1.00 95.00 78 LEU A C 1
ATOM 625 O O . LEU A 1 78 ? -11.710 2.673 15.074 1.00 95.00 78 LEU A O 1
ATOM 629 N N . CYS A 1 79 ? -13.772 2.392 15.919 1.00 95.06 79 CYS A N 1
ATOM 630 C CA . CYS A 1 79 ? -14.419 3.369 15.033 1.00 95.06 79 CYS A CA 1
ATOM 631 C C . CYS A 1 79 ? -13.974 4.818 15.316 1.00 95.06 79 CYS A C 1
ATOM 633 O O . CYS A 1 79 ? -13.955 5.646 14.412 1.00 95.06 79 CYS A O 1
ATOM 635 N N . VAL A 1 80 ? -13.627 5.149 16.565 1.00 96.81 80 VAL A N 1
ATOM 636 C CA . VAL A 1 80 ? -13.053 6.463 16.911 1.00 96.81 80 VAL A CA 1
ATOM 637 C C . VAL A 1 80 ? -11.608 6.555 16.421 1.00 96.81 80 VAL A C 1
ATOM 639 O O . VAL A 1 80 ? -11.218 7.547 15.809 1.00 96.81 80 VAL A O 1
ATOM 642 N N . ILE A 1 81 ? -10.814 5.508 16.654 1.00 96.00 81 ILE A N 1
ATOM 643 C CA . ILE A 1 81 ? -9.405 5.444 16.249 1.00 96.00 81 ILE A CA 1
ATOM 644 C C . ILE A 1 81 ? -9.272 5.500 14.725 1.00 96.00 81 ILE A C 1
ATOM 646 O O . ILE A 1 81 ? -8.372 6.172 14.228 1.00 96.00 81 ILE A O 1
ATOM 650 N N . SER A 1 82 ? -10.174 4.869 13.968 1.00 95.31 82 SER A N 1
ATOM 651 C CA . SER A 1 82 ? -10.144 4.953 12.504 1.00 95.31 82 SER A CA 1
ATOM 652 C C . SER A 1 82 ? -10.295 6.390 11.993 1.00 95.31 82 SER A C 1
ATOM 654 O O . SER A 1 82 ? -9.661 6.746 11.001 1.00 95.31 82 SER A O 1
ATOM 656 N N . ARG A 1 83 ? -11.047 7.250 12.698 1.00 95.75 83 ARG A N 1
ATOM 657 C CA . ARG A 1 83 ? -11.134 8.686 12.380 1.00 95.75 83 ARG A CA 1
ATOM 658 C C . ARG A 1 83 ? -9.839 9.424 12.680 1.00 95.75 83 ARG A C 1
ATOM 660 O O . ARG A 1 83 ? -9.420 10.240 11.872 1.00 95.75 83 ARG A O 1
ATOM 667 N N . LEU A 1 84 ? -9.154 9.090 13.774 1.00 97.25 84 LEU A N 1
ATOM 668 C CA . LEU A 1 84 ? -7.828 9.648 14.055 1.00 97.25 84 LEU A CA 1
ATOM 669 C C . LEU A 1 84 ? -6.804 9.268 12.975 1.00 97.25 84 LEU A C 1
ATOM 671 O O . LEU A 1 84 ? -6.010 10.109 12.564 1.00 97.25 84 LEU A O 1
ATOM 675 N N . ILE A 1 85 ? -6.842 8.025 12.487 1.00 96.88 85 ILE A N 1
ATOM 676 C CA . ILE A 1 85 ? -5.980 7.581 11.382 1.00 96.88 85 ILE A CA 1
ATOM 677 C C . ILE A 1 85 ? -6.255 8.414 10.123 1.00 96.88 85 ILE A C 1
ATOM 679 O O . ILE A 1 85 ? -5.309 8.881 9.493 1.00 96.88 85 ILE A O 1
ATOM 683 N N . ALA A 1 86 ? -7.528 8.656 9.793 1.00 95.44 86 ALA A N 1
ATOM 684 C CA . ALA A 1 86 ? -7.900 9.513 8.669 1.00 95.44 86 ALA A CA 1
ATOM 685 C C . ALA A 1 86 ? -7.387 10.954 8.845 1.00 95.44 86 ALA A C 1
ATOM 687 O O . ALA A 1 86 ? -6.802 11.505 7.920 1.00 95.44 86 ALA A O 1
ATOM 688 N N . VAL A 1 87 ? -7.500 11.539 10.044 1.00 97.88 87 VAL A N 1
ATOM 689 C CA . VAL A 1 87 ? -6.940 12.871 10.353 1.00 97.88 87 VAL A CA 1
ATOM 690 C C . VAL A 1 87 ? -5.434 12.924 10.086 1.00 97.88 87 VAL A C 1
ATOM 692 O O . VAL A 1 87 ? -4.965 13.834 9.406 1.00 97.88 87 VAL A O 1
ATOM 695 N N . VAL A 1 88 ? -4.673 11.940 10.578 1.00 97.81 88 VAL A N 1
ATOM 696 C CA . VAL A 1 88 ? -3.219 11.867 10.343 1.00 97.81 88 VAL A CA 1
ATOM 697 C C . VAL A 1 88 ? -2.912 11.733 8.851 1.00 97.81 88 VAL A C 1
ATOM 699 O O . VAL A 1 88 ? -2.010 12.404 8.349 1.00 97.81 88 VAL A O 1
ATOM 702 N N . PHE A 1 89 ? -3.682 10.914 8.135 1.00 95.94 89 PHE A N 1
ATOM 703 C CA . PHE A 1 89 ? -3.551 10.754 6.691 1.00 95.94 89 PHE A CA 1
ATOM 704 C C . PHE A 1 89 ? -3.797 12.068 5.935 1.00 95.94 89 PHE A C 1
ATOM 706 O O . PHE A 1 89 ? -2.987 12.433 5.085 1.00 95.94 89 PHE A O 1
ATOM 713 N N . TRP A 1 90 ? -4.849 12.818 6.274 1.00 95.44 90 TRP A N 1
ATOM 714 C CA . TRP A 1 90 ? -5.143 14.102 5.630 1.00 95.44 90 TRP A CA 1
ATOM 715 C C . TRP A 1 90 ? -4.094 15.172 5.934 1.00 95.44 90 TRP A C 1
ATOM 717 O O . TRP A 1 90 ? -3.755 15.948 5.045 1.00 95.44 90 TRP A O 1
ATOM 727 N N . ILE A 1 91 ? -3.533 15.189 7.148 1.00 96.19 91 ILE A N 1
ATOM 728 C CA . ILE A 1 91 ? -2.398 16.064 7.479 1.00 96.19 91 ILE A CA 1
ATOM 729 C C . ILE A 1 91 ? -1.198 15.712 6.602 1.00 96.19 91 ILE A C 1
ATOM 731 O O . ILE A 1 91 ? -0.591 16.601 6.011 1.00 96.19 91 ILE A O 1
ATOM 735 N N . TRP A 1 92 ? -0.849 14.429 6.497 1.00 96.06 92 TRP A N 1
ATOM 736 C CA . TRP A 1 92 ? 0.259 14.000 5.648 1.00 96.06 92 TRP A CA 1
ATOM 737 C C . TRP A 1 92 ? 0.029 14.395 4.183 1.00 96.06 92 TRP A C 1
ATOM 739 O O . TRP A 1 92 ? 0.894 15.034 3.589 1.00 96.06 92 TRP A O 1
ATOM 749 N N . LEU A 1 93 ? -1.154 14.106 3.633 1.00 92.25 93 LEU A N 1
ATOM 750 C CA . LEU A 1 93 ? -1.485 14.396 2.238 1.00 92.25 93 LEU A CA 1
ATOM 751 C C . LEU A 1 93 ? -1.533 15.902 1.944 1.00 92.25 93 LEU A C 1
ATOM 753 O O . LEU A 1 93 ? -1.063 16.345 0.898 1.00 92.25 93 LEU A O 1
ATOM 757 N N . GLY A 1 94 ? -2.038 16.710 2.878 1.00 92.75 94 GLY A N 1
ATOM 758 C CA . GLY A 1 94 ? -2.008 18.170 2.770 1.00 92.75 94 GLY A CA 1
ATOM 759 C C . GLY A 1 94 ? -0.588 18.747 2.736 1.00 92.75 94 GLY A C 1
ATOM 760 O O . GLY A 1 94 ? -0.385 19.805 2.158 1.00 92.75 94 GLY A O 1
ATOM 761 N N . ASN A 1 95 ? 0.406 18.048 3.296 1.00 93.50 95 ASN A N 1
ATOM 762 C CA . ASN A 1 95 ? 1.808 18.483 3.274 1.00 93.50 95 ASN A CA 1
ATOM 763 C C . ASN A 1 95 ? 2.616 17.926 2.088 1.00 93.50 95 ASN A C 1
ATOM 765 O O . ASN A 1 95 ? 3.695 18.442 1.805 1.00 93.50 95 ASN A O 1
ATOM 769 N N . THR A 1 96 ? 2.145 16.870 1.420 1.00 93.38 96 THR A N 1
ATOM 770 C CA . THR A 1 96 ? 2.886 16.196 0.335 1.00 93.38 96 THR A CA 1
ATOM 771 C C . THR A 1 96 ? 2.259 16.361 -1.046 1.00 93.38 96 THR A C 1
ATOM 773 O O . THR A 1 96 ? 2.936 16.148 -2.051 1.00 93.38 96 THR A O 1
ATOM 776 N N . SER A 1 97 ? 0.978 16.721 -1.125 1.00 88.44 97 SER A N 1
ATOM 777 C CA . SER A 1 97 ? 0.266 16.882 -2.394 1.00 88.44 97 SER A CA 1
ATOM 778 C C . SER A 1 97 ? 0.465 18.269 -3.012 1.00 88.44 97 SER A C 1
ATOM 780 O O . SER A 1 97 ? 0.679 19.259 -2.320 1.00 88.44 97 SER A O 1
ATOM 782 N N . GLY A 1 98 ? 0.309 18.357 -4.336 1.00 89.25 98 GLY A N 1
ATOM 783 C CA . GLY A 1 98 ? 0.248 19.636 -5.057 1.00 89.25 98 GLY A CA 1
ATOM 784 C C . GLY A 1 98 ? -1.089 20.381 -4.926 1.00 89.25 98 GLY A C 1
ATOM 785 O O . GLY A 1 98 ? -1.242 21.437 -5.532 1.00 89.25 98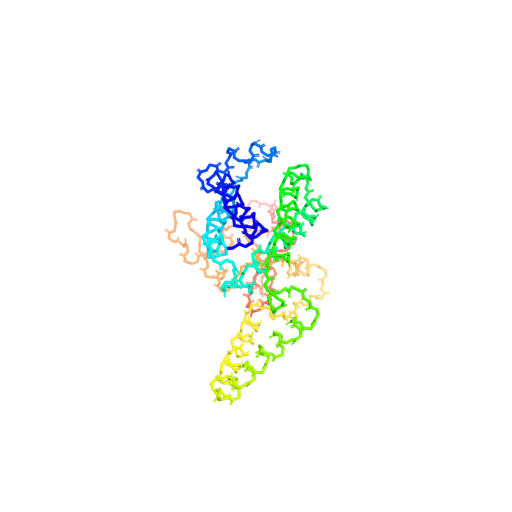 GLY A O 1
ATOM 786 N N . TYR A 1 99 ? -2.055 19.840 -4.170 1.00 87.44 99 TYR A N 1
ATOM 787 C CA . TYR A 1 99 ? -3.426 20.362 -4.053 1.00 87.44 99 TYR A CA 1
ATOM 788 C C . TYR A 1 99 ? -3.912 20.372 -2.589 1.00 87.44 99 TYR A C 1
ATOM 790 O O . TYR A 1 99 ? -4.924 19.742 -2.275 1.00 87.44 99 TYR A O 1
ATOM 798 N N . PRO A 1 100 ? -3.211 21.055 -1.667 1.00 89.00 100 PRO A N 1
ATOM 799 C CA . PRO A 1 100 ? -3.513 21.003 -0.234 1.00 89.00 100 PRO A CA 1
ATOM 800 C C . PRO A 1 100 ? -4.946 21.442 0.104 1.00 89.00 100 PRO A C 1
ATOM 802 O O . PRO A 1 100 ? -5.602 20.825 0.946 1.00 89.00 100 PRO A O 1
ATOM 805 N N . ASP A 1 101 ? -5.459 22.458 -0.594 1.00 89.88 101 ASP A N 1
ATOM 806 C CA . ASP A 1 101 ? -6.777 23.048 -0.332 1.00 89.88 101 ASP A CA 1
ATOM 807 C C . ASP A 1 101 ? -7.931 22.059 -0.545 1.00 89.88 101 ASP A C 1
ATOM 809 O O . ASP A 1 101 ? -8.930 22.103 0.178 1.00 89.88 101 ASP A O 1
ATOM 813 N N . ALA A 1 102 ? -7.772 21.108 -1.473 1.00 88.81 102 ALA A N 1
ATOM 814 C CA . ALA A 1 102 ? -8.776 20.084 -1.763 1.00 88.81 102 ALA A CA 1
ATOM 815 C C . ALA A 1 102 ? -9.030 19.147 -0.566 1.00 88.81 102 ALA A C 1
ATOM 817 O O . ALA A 1 102 ? -10.111 18.566 -0.444 1.00 88.81 102 ALA A O 1
ATOM 818 N N . PHE A 1 103 ? -8.054 19.008 0.339 1.00 90.94 103 PHE A N 1
ATOM 819 C CA . PHE A 1 103 ? -8.109 18.067 1.461 1.00 90.94 103 PHE A CA 1
ATOM 820 C C . PHE A 1 103 ? -8.523 18.714 2.789 1.00 90.94 103 PHE A C 1
ATOM 822 O O . PHE A 1 103 ? -8.877 18.000 3.731 1.00 90.94 103 PHE A O 1
ATOM 829 N N . ILE A 1 104 ? -8.553 20.048 2.874 1.00 91.81 104 ILE A N 1
ATOM 830 C CA . ILE A 1 104 ? -8.947 20.778 4.091 1.00 91.81 104 ILE A CA 1
ATOM 831 C C . ILE A 1 104 ? -10.365 20.399 4.565 1.00 91.81 104 ILE A C 1
ATOM 833 O O . ILE A 1 104 ? -10.525 20.112 5.756 1.00 91.81 104 ILE A O 1
ATOM 837 N N . PRO A 1 105 ? -11.400 20.327 3.700 1.00 92.69 105 PRO A N 1
ATOM 838 C CA . PRO A 1 105 ? -12.744 19.955 4.147 1.00 92.69 105 PRO A CA 1
ATOM 839 C C . PRO A 1 105 ? -12.806 18.541 4.742 1.00 92.69 105 PRO A C 1
ATOM 841 O O . PRO A 1 105 ? -13.500 18.313 5.736 1.00 92.69 105 PRO A O 1
ATOM 844 N N . LEU A 1 106 ? -12.047 17.602 4.168 1.00 92.62 106 LEU A N 1
ATOM 845 C CA . LEU A 1 106 ? -11.960 16.214 4.632 1.00 92.62 106 LEU A CA 1
ATOM 846 C C . LEU A 1 106 ? -11.267 16.142 5.997 1.00 92.62 106 LEU A C 1
ATOM 848 O O . LEU A 1 106 ? -11.791 15.517 6.922 1.00 92.62 106 LEU A O 1
ATOM 852 N N . LEU A 1 107 ? -10.157 16.871 6.155 1.00 96.19 107 LEU A N 1
ATOM 853 C CA . LEU A 1 107 ? -9.445 17.005 7.425 1.00 96.19 107 LEU A CA 1
ATOM 854 C C . LEU A 1 107 ? -10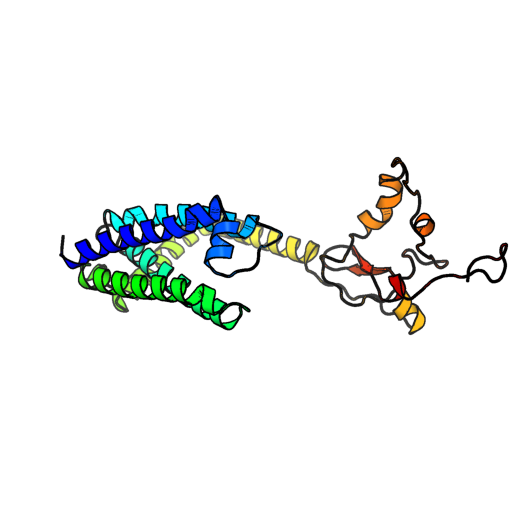.352 17.561 8.530 1.00 96.19 107 LEU A C 1
ATOM 856 O O . LEU A 1 107 ? -10.389 17.005 9.630 1.00 96.19 107 LEU A O 1
ATOM 860 N N . ILE A 1 108 ? -11.092 18.638 8.249 1.00 96.31 108 ILE A N 1
ATOM 861 C CA . ILE A 1 108 ? -12.010 19.257 9.217 1.00 96.31 108 ILE A CA 1
ATOM 862 C C . ILE A 1 108 ? -13.114 18.271 9.606 1.00 96.31 108 ILE A C 1
ATOM 864 O O . ILE A 1 108 ? -13.370 18.079 10.797 1.00 96.31 108 ILE A O 1
ATOM 868 N N . SER A 1 109 ? -13.737 17.621 8.620 1.00 95.50 109 SER A N 1
ATOM 869 C CA . SER A 1 109 ? -14.805 16.644 8.845 1.00 95.50 109 SER A CA 1
ATOM 870 C C . SER A 1 109 ? -14.348 15.496 9.752 1.00 95.50 109 SER A C 1
ATOM 872 O O . SER A 1 109 ? -14.967 15.247 10.792 1.00 95.50 109 SER A O 1
ATOM 874 N N . ASP A 1 110 ? -13.237 14.828 9.422 1.00 96.88 110 ASP A N 1
ATOM 875 C CA . ASP A 1 110 ? -12.740 13.705 10.225 1.00 96.88 110 ASP A CA 1
ATOM 876 C C . ASP A 1 110 ? -12.225 14.150 11.603 1.00 96.88 110 ASP A C 1
ATOM 878 O O . ASP A 1 110 ? -12.423 13.428 12.583 1.00 96.88 110 ASP A O 1
ATOM 882 N N . SER A 1 111 ? -11.650 15.354 11.721 1.00 97.94 111 SER A N 1
ATOM 883 C CA . SER A 1 111 ? -11.205 15.910 13.009 1.00 97.94 111 SER A CA 1
ATOM 884 C C . SER A 1 111 ? -12.378 16.168 13.951 1.00 97.94 111 SER A C 1
ATOM 886 O O . SER A 1 111 ? -12.349 15.759 15.115 1.00 97.94 111 SER A O 1
ATOM 888 N N . LEU A 1 112 ? -13.439 16.805 13.448 1.00 97.81 112 LEU A N 1
ATOM 889 C CA . LEU A 1 112 ? -14.657 17.049 14.221 1.00 97.81 112 LEU A CA 1
ATOM 890 C C . LEU A 1 112 ? -15.309 15.731 14.637 1.00 97.81 112 LEU A C 1
ATOM 892 O O . LEU A 1 112 ? -15.646 15.551 15.809 1.00 97.81 112 LEU A O 1
ATOM 896 N N . MET A 1 113 ? -15.436 14.788 13.703 1.00 97.56 113 MET A N 1
ATOM 897 C CA . MET A 1 113 ? -16.002 13.472 13.989 1.00 97.56 113 MET A CA 1
ATOM 898 C C . MET A 1 113 ? -15.181 12.708 15.026 1.00 97.56 113 MET A C 1
ATOM 900 O O . MET A 1 113 ? -15.762 12.148 15.955 1.00 97.56 113 MET A O 1
ATOM 904 N N . PHE A 1 114 ? -13.851 12.723 14.926 1.00 98.00 114 PHE A N 1
ATOM 905 C CA . PHE A 1 114 ? -12.965 12.114 15.917 1.00 98.00 114 PHE A CA 1
ATOM 906 C C . PHE A 1 114 ? -13.214 12.681 17.319 1.00 98.00 114 PHE A C 1
ATOM 908 O O . PHE A 1 114 ? -13.490 11.917 18.247 1.00 98.00 114 PHE A O 1
ATOM 915 N N . VAL A 1 115 ? -13.175 14.008 17.471 1.00 98.19 115 VAL A N 1
ATOM 916 C CA . VAL A 1 115 ? -13.334 14.669 18.776 1.00 98.19 115 VAL A CA 1
ATOM 917 C C . VAL A 1 115 ? -14.720 14.402 19.364 1.00 98.19 115 VAL A C 1
ATOM 919 O O . VAL A 1 115 ? -14.837 13.984 20.520 1.00 98.19 115 VAL A O 1
ATOM 922 N N . LEU A 1 116 ? -15.779 14.592 18.572 1.00 98.06 116 LEU A N 1
ATOM 923 C CA . LEU A 1 116 ? -17.154 14.415 19.036 1.00 98.06 116 LEU A CA 1
ATOM 924 C C . LEU A 1 116 ? -17.444 12.958 19.416 1.00 98.06 116 LEU A C 1
ATOM 926 O O . LEU A 1 116 ? -18.036 12.703 20.470 1.00 98.06 116 LEU A O 1
ATOM 930 N N . LEU A 1 117 ? -17.001 11.993 18.605 1.00 97.81 117 LEU A N 1
ATOM 931 C CA . LEU A 1 117 ? -17.165 10.572 18.911 1.00 97.81 117 LEU A CA 1
ATOM 932 C C . LEU A 1 117 ? -16.351 10.168 20.149 1.00 97.81 117 LEU A C 1
ATOM 934 O O . LEU A 1 117 ? -16.885 9.481 21.018 1.00 97.81 117 LEU A O 1
ATOM 938 N N . ALA A 1 118 ? -15.102 10.628 20.279 1.00 97.62 118 ALA A N 1
ATOM 939 C CA . ALA A 1 118 ? -14.254 10.321 21.432 1.00 97.62 118 ALA A CA 1
ATOM 940 C C . ALA A 1 118 ? -14.868 10.827 22.746 1.00 97.62 118 ALA A C 1
ATOM 942 O O . ALA A 1 118 ? -14.972 10.071 23.716 1.00 97.62 118 ALA A O 1
ATOM 943 N N . ILE A 1 119 ? -15.325 12.084 22.774 1.00 97.56 119 ILE A N 1
ATOM 944 C CA . ILE A 1 119 ? -15.922 12.698 23.970 1.00 97.56 119 ILE A CA 1
ATOM 945 C C . ILE A 1 119 ? -17.229 11.993 24.342 1.00 97.56 119 ILE A C 1
ATOM 947 O O . ILE A 1 119 ? -17.411 11.571 25.488 1.00 97.56 119 ILE A O 1
ATOM 951 N N . THR A 1 120 ? -18.141 11.831 23.380 1.00 97.31 120 THR A N 1
ATOM 952 C CA . THR A 1 120 ? -19.460 11.232 23.640 1.00 97.31 120 THR A CA 1
ATOM 953 C C . THR A 1 120 ? -19.358 9.772 24.080 1.00 97.31 120 THR A C 1
ATOM 955 O O . THR A 1 120 ? -20.093 9.354 24.983 1.00 97.31 120 THR A O 1
ATOM 958 N N . LEU A 1 121 ? -18.407 9.015 23.524 1.00 96.81 121 LEU A N 1
ATOM 959 C CA . LEU A 1 121 ? -18.129 7.641 23.934 1.00 96.81 121 LEU A CA 1
ATOM 960 C C . LEU A 1 121 ? -17.504 7.582 25.335 1.00 96.81 121 LEU A C 1
ATOM 962 O O . LEU A 1 121 ? -17.999 6.850 26.194 1.00 96.81 121 LEU A O 1
ATOM 966 N N . GLN A 1 122 ? -16.478 8.396 25.607 1.00 96.69 122 GLN A N 1
ATOM 967 C CA . GLN A 1 122 ? -15.783 8.421 26.900 1.00 96.69 122 GLN A CA 1
ATOM 968 C C . GLN A 1 122 ? -16.710 8.801 28.062 1.00 96.69 122 GLN A C 1
ATOM 970 O O . GLN A 1 122 ? -16.626 8.226 29.151 1.00 96.69 122 GLN A O 1
ATOM 975 N N . MET A 1 123 ? -17.616 9.756 27.846 1.00 95.69 123 MET A N 1
ATOM 976 C CA . MET A 1 123 ? -18.614 10.148 28.848 1.00 95.69 123 MET A CA 1
ATOM 977 C C . MET A 1 123 ? -19.710 9.091 29.024 1.00 95.69 123 MET A C 1
ATOM 979 O O . MET A 1 123 ? -20.280 8.952 30.107 1.00 95.69 123 MET A O 1
ATOM 983 N N . GLY A 1 124 ? -20.026 8.372 27.948 1.00 94.00 124 GLY A N 1
ATOM 984 C CA . GLY A 1 124 ? -21.166 7.475 27.862 1.00 94.00 124 GLY A CA 1
ATOM 985 C C . GLY A 1 124 ? -20.931 6.050 28.366 1.00 94.00 124 GLY A C 1
ATOM 986 O O . GLY A 1 124 ? -21.881 5.404 28.818 1.00 94.00 124 GLY A O 1
ATOM 987 N N . LEU A 1 125 ? -19.699 5.550 28.268 1.00 95.12 125 LEU A N 1
ATOM 988 C CA . LEU A 1 125 ? -19.348 4.174 28.624 1.00 95.12 125 LEU A CA 1
ATOM 989 C C . LEU A 1 125 ? -19.254 3.947 30.144 1.00 95.12 125 LEU A C 1
ATOM 991 O O . LEU A 1 125 ? -18.939 4.876 30.894 1.00 95.12 125 LEU A O 1
ATOM 995 N N . PRO A 1 126 ? -19.491 2.708 30.616 1.00 91.88 126 PRO A N 1
ATOM 996 C CA . PRO A 1 126 ? -19.212 2.338 32.000 1.00 91.88 126 PRO A CA 1
ATOM 997 C C . PRO A 1 126 ? -17.692 2.355 32.280 1.00 91.88 126 PRO A C 1
ATOM 999 O O . PRO A 1 126 ? -16.903 2.326 31.329 1.00 91.88 126 PRO A O 1
ATOM 1002 N N . PRO A 1 127 ? -17.250 2.426 33.552 1.00 91.25 127 PRO A N 1
ATOM 1003 C CA . PRO A 1 127 ? -15.837 2.603 33.918 1.00 91.25 127 PRO A CA 1
ATOM 1004 C C . PRO A 1 127 ? -14.864 1.622 33.247 1.00 91.25 127 PRO A C 1
ATOM 1006 O O . PRO A 1 127 ? -13.759 2.008 32.871 1.00 91.25 127 PRO A O 1
ATOM 1009 N N . GLU A 1 128 ? -15.282 0.376 33.049 1.00 89.94 128 GLU A N 1
ATOM 1010 C CA . GLU A 1 128 ? -14.521 -0.681 32.381 1.00 89.94 128 GLU A CA 1
ATOM 1011 C C . GLU A 1 128 ? -14.328 -0.459 30.872 1.00 89.94 128 GLU A C 1
ATOM 1013 O O . GLU A 1 128 ? -13.332 -0.913 30.312 1.00 89.94 128 GLU A O 1
ATOM 1018 N N . GLY A 1 129 ? -15.252 0.247 30.214 1.00 89.12 129 GLY A N 1
ATOM 1019 C CA . GLY A 1 129 ? -15.200 0.532 28.777 1.00 89.12 129 GLY A CA 1
ATOM 1020 C C . GLY A 1 129 ? -14.523 1.860 28.435 1.00 89.12 129 GLY A C 1
ATOM 1021 O O . GLY A 1 129 ? -14.188 2.106 27.275 1.00 89.12 129 GLY A O 1
ATOM 1022 N N . LYS A 1 130 ? -14.320 2.735 29.424 1.00 93.94 130 LYS A N 1
ATOM 1023 C CA . LYS A 1 130 ? -13.660 4.028 29.222 1.00 93.94 130 LYS A CA 1
ATOM 1024 C C . LYS A 1 130 ? -12.193 3.849 28.857 1.00 93.94 130 LYS A C 1
ATOM 1026 O O . LYS A 1 130 ? -11.505 2.973 29.390 1.00 93.94 130 LYS A O 1
ATOM 1031 N N . PHE A 1 131 ? -11.692 4.741 28.012 1.00 92.75 131 PHE A N 1
ATOM 1032 C CA . PHE A 1 131 ? -10.266 4.862 27.779 1.00 92.75 131 PHE A CA 1
ATOM 1033 C C . PHE A 1 131 ? -9.580 5.301 29.077 1.00 92.75 131 PHE A C 1
ATOM 1035 O O . PHE A 1 131 ? -9.897 6.345 29.652 1.00 92.75 131 PHE A O 1
ATOM 1042 N N . SER A 1 132 ? -8.664 4.469 29.557 1.00 93.00 132 SER A N 1
ATOM 1043 C CA . SER A 1 132 ? -7.752 4.761 30.657 1.00 93.00 132 SER A CA 1
ATOM 1044 C C . SER A 1 132 ? -6.507 3.898 30.485 1.00 93.00 132 SER A C 1
ATOM 1046 O O . SER A 1 132 ? -6.591 2.795 29.937 1.00 93.00 132 SER A O 1
ATOM 1048 N N . VAL A 1 133 ? -5.358 4.365 30.982 1.00 90.69 133 VAL A N 1
ATOM 1049 C CA . VAL A 1 133 ? -4.102 3.595 30.929 1.00 90.69 133 VAL A CA 1
ATOM 1050 C C . VAL A 1 133 ? -4.288 2.216 31.574 1.00 90.69 133 VAL A C 1
ATOM 1052 O O . VAL A 1 133 ? -3.871 1.206 31.015 1.00 90.69 133 VAL A O 1
ATOM 1055 N N . GLY A 1 134 ? -5.009 2.143 32.698 1.00 92.50 134 GLY A N 1
ATOM 1056 C CA . GLY A 1 134 ? -5.303 0.880 33.376 1.00 92.50 134 GLY A CA 1
ATOM 1057 C C . GLY A 1 134 ? -6.153 -0.085 32.543 1.00 92.50 134 GLY A C 1
ATOM 1058 O O . GLY A 1 134 ? -5.839 -1.274 32.476 1.00 92.50 134 GLY A O 1
ATOM 1059 N N . ASN A 1 135 ? -7.210 0.398 31.883 1.00 90.75 135 ASN A N 1
ATOM 1060 C CA . ASN A 1 135 ? -8.046 -0.448 31.022 1.00 90.75 135 ASN A CA 1
ATOM 1061 C C . ASN A 1 135 ? -7.291 -0.894 29.765 1.00 90.75 135 ASN A C 1
ATOM 1063 O O . ASN A 1 135 ? -7.428 -2.045 29.353 1.00 90.75 135 ASN A O 1
ATOM 1067 N N . LEU A 1 136 ? -6.456 -0.018 29.201 1.00 89.56 136 LEU A N 1
ATOM 1068 C CA . LEU A 1 136 ? -5.619 -0.335 28.048 1.00 89.56 136 LEU A CA 1
ATOM 1069 C C . LEU A 1 136 ? -4.605 -1.436 28.380 1.00 89.56 136 LEU A C 1
ATOM 1071 O O . LEU A 1 136 ? -4.537 -2.435 27.667 1.00 89.56 136 LEU A O 1
ATOM 1075 N N . LEU A 1 137 ? -3.882 -1.310 29.496 1.00 92.00 137 LEU A N 1
ATOM 1076 C CA . LEU A 1 137 ? -2.938 -2.335 29.951 1.00 92.00 137 LEU A CA 1
ATOM 1077 C C . LEU A 1 137 ? -3.636 -3.669 30.240 1.00 92.00 137 LEU A C 1
ATOM 1079 O O . LEU A 1 137 ? -3.122 -4.720 29.864 1.00 92.00 137 LEU A O 1
ATOM 1083 N N . LYS A 1 138 ? -4.831 -3.650 30.848 1.00 90.88 138 LYS A N 1
ATOM 1084 C CA . LYS A 1 138 ? -5.635 -4.867 31.061 1.00 90.88 138 LYS A CA 1
ATOM 1085 C C . LYS A 1 138 ? -6.056 -5.516 29.743 1.00 90.88 138 LYS A C 1
ATOM 1087 O O . LYS A 1 138 ? -6.013 -6.740 29.638 1.00 90.88 138 LYS A O 1
ATOM 1092 N N . LEU A 1 139 ? -6.475 -4.722 28.757 1.00 89.25 139 LEU A N 1
ATOM 1093 C CA . LEU A 1 139 ? -6.873 -5.216 27.439 1.00 89.25 139 LEU A CA 1
ATOM 1094 C C . LEU A 1 139 ? -5.685 -5.848 26.708 1.00 89.25 139 LEU A C 1
ATOM 1096 O O . LEU A 1 139 ? -5.792 -6.988 26.259 1.00 89.25 139 LEU A O 1
ATOM 1100 N N . ILE A 1 140 ? -4.553 -5.140 26.648 1.00 90.44 140 ILE A N 1
ATOM 1101 C CA . ILE A 1 140 ? -3.313 -5.630 26.033 1.00 90.44 140 ILE A CA 1
ATOM 1102 C C . ILE A 1 140 ? -2.838 -6.892 26.752 1.00 90.44 140 ILE A C 1
ATOM 1104 O O . ILE A 1 140 ? -2.587 -7.897 26.098 1.00 90.44 140 ILE A O 1
ATOM 1108 N N . GLY A 1 141 ? -2.789 -6.882 28.086 1.00 93.12 141 GLY A N 1
ATOM 1109 C CA . GLY A 1 141 ? -2.391 -8.040 28.883 1.00 93.12 141 GLY A CA 1
ATOM 1110 C C . GLY A 1 141 ? -3.264 -9.263 28.604 1.00 93.12 141 GLY A C 1
ATOM 1111 O O . GLY A 1 141 ? -2.739 -10.329 28.300 1.00 93.12 141 GLY A O 1
ATOM 1112 N N . ARG A 1 142 ? -4.596 -9.108 28.603 1.00 91.69 142 ARG A N 1
ATOM 1113 C CA . ARG A 1 142 ? -5.527 -10.196 28.245 1.00 91.69 142 ARG A CA 1
ATOM 1114 C C . ARG A 1 142 ? -5.327 -10.684 26.812 1.00 91.69 142 ARG A C 1
ATOM 1116 O O . ARG A 1 142 ? -5.358 -11.891 26.585 1.00 91.69 142 ARG A O 1
ATOM 1123 N N . GLY A 1 143 ? -5.119 -9.768 25.866 1.00 90.81 143 GLY A N 1
ATOM 1124 C CA . GLY A 1 143 ? -4.844 -10.092 24.467 1.00 90.81 143 GLY A CA 1
ATOM 1125 C C . GLY A 1 143 ? -3.557 -10.899 24.311 1.00 90.81 143 GLY A C 1
ATOM 1126 O O . GLY A 1 143 ? -3.582 -11.970 23.711 1.00 90.81 143 GLY A O 1
ATOM 1127 N N . LEU A 1 144 ? -2.464 -10.440 24.923 1.00 93.31 144 LEU A N 1
ATOM 1128 C CA . LEU A 1 144 ? -1.168 -11.118 24.918 1.00 93.31 144 LEU A CA 1
ATOM 1129 C C . LEU A 1 144 ? -1.228 -12.476 25.618 1.00 93.31 144 LEU A C 1
ATOM 1131 O O . LEU A 1 144 ? -0.684 -13.441 25.094 1.00 93.31 144 LEU A O 1
ATOM 1135 N N . SER A 1 145 ? -1.917 -12.592 26.757 1.00 93.81 145 SER A N 1
ATOM 1136 C CA . SER A 1 145 ? -2.096 -13.881 27.435 1.00 93.81 145 SER A CA 1
ATOM 1137 C C . SER A 1 145 ? -2.926 -14.857 26.600 1.00 93.81 145 SER A C 1
ATOM 1139 O O . SER A 1 145 ? -2.553 -16.020 26.480 1.00 93.81 145 SER A O 1
ATOM 1141 N N . CYS A 1 146 ? -4.024 -14.401 25.989 1.00 92.81 146 CYS A N 1
ATOM 1142 C CA . CYS A 1 146 ? -4.847 -15.229 25.103 1.00 92.81 146 CYS A CA 1
ATOM 1143 C C . CYS A 1 146 ? -4.050 -15.696 23.879 1.00 92.81 146 CYS A C 1
ATOM 1145 O O . CYS A 1 146 ? -4.064 -16.882 23.539 1.00 92.81 146 CYS A O 1
ATOM 1147 N N . LEU A 1 147 ? -3.303 -14.776 23.262 1.00 90.75 147 LEU A N 1
ATOM 1148 C CA . LEU A 1 147 ? -2.418 -15.071 22.144 1.00 90.75 147 LEU A CA 1
ATOM 1149 C C . LEU A 1 147 ? -1.349 -16.084 22.558 1.00 90.75 147 LEU A C 1
ATOM 1151 O O . LEU A 1 147 ? -1.215 -17.110 21.905 1.00 90.75 147 LEU A O 1
ATOM 1155 N N . TYR A 1 148 ? -0.653 -15.856 23.673 1.00 92.31 148 TYR A N 1
ATOM 1156 C CA . TYR A 1 148 ? 0.364 -16.766 24.197 1.00 92.31 148 TYR A CA 1
ATOM 1157 C C . TYR A 1 148 ? -0.196 -18.170 24.438 1.00 92.31 148 TYR A C 1
ATOM 1159 O O . TYR A 1 148 ? 0.360 -19.144 23.941 1.00 92.31 148 TYR A O 1
ATOM 1167 N N . VAL A 1 149 ? -1.327 -18.289 25.140 1.00 92.25 149 VAL A N 1
ATOM 1168 C CA . VAL A 1 149 ? -1.960 -19.590 25.408 1.00 92.25 149 VAL A CA 1
ATOM 1169 C C . VAL A 1 149 ? -2.361 -20.282 24.105 1.00 92.25 149 VAL A C 1
ATOM 1171 O O . VAL A 1 149 ? -2.127 -21.481 23.953 1.00 92.25 149 VAL A O 1
ATOM 1174 N N . THR A 1 150 ? -2.922 -19.542 23.147 1.00 90.31 150 THR A N 1
ATOM 1175 C CA . THR A 1 150 ? -3.328 -20.088 21.843 1.00 90.31 150 THR A CA 1
ATOM 1176 C C . THR A 1 150 ? -2.120 -20.566 21.039 1.00 90.31 150 THR A C 1
ATOM 1178 O O . THR A 1 150 ? -2.118 -21.701 20.560 1.00 90.31 150 THR A O 1
ATOM 1181 N N . LEU A 1 151 ? -1.067 -19.746 20.956 1.00 90.94 151 LEU A N 1
ATOM 1182 C CA . LEU A 1 151 ? 0.173 -20.075 20.255 1.00 90.94 151 LEU A CA 1
ATOM 1183 C C . LEU A 1 151 ? 0.883 -21.268 20.899 1.00 90.94 151 LEU A C 1
ATOM 1185 O O . LEU A 1 151 ? 1.301 -22.177 20.192 1.00 90.94 151 LEU A O 1
ATOM 1189 N N . MET A 1 152 ? 0.968 -21.319 22.230 1.00 91.31 152 MET A N 1
ATOM 1190 C CA . MET A 1 152 ? 1.601 -22.431 22.945 1.00 91.31 152 MET A CA 1
ATOM 1191 C C . MET A 1 152 ? 0.802 -23.729 22.821 1.00 91.31 152 MET A C 1
ATOM 1193 O O . MET A 1 152 ? 1.389 -24.799 22.647 1.00 91.31 152 MET A O 1
ATOM 1197 N N . LYS A 1 153 ? -0.535 -23.650 22.845 1.00 93.19 153 LYS A N 1
ATOM 1198 C CA . LYS A 1 153 ? -1.412 -24.804 22.604 1.00 93.19 153 LYS A CA 1
ATOM 1199 C C . LYS A 1 153 ? -1.258 -25.345 21.180 1.00 93.19 153 LYS A C 1
ATOM 1201 O O . LYS A 1 153 ? -1.306 -26.555 20.986 1.00 93.19 153 LYS A O 1
ATOM 1206 N N . GLN A 1 154 ? -1.045 -24.469 20.198 1.00 92.69 154 GLN A N 1
ATOM 1207 C CA . GLN A 1 154 ? -0.878 -24.817 18.782 1.00 92.69 154 GLN A CA 1
ATOM 1208 C C . GLN A 1 154 ? 0.586 -24.747 18.314 1.00 92.69 154 GLN A C 1
ATOM 1210 O O . GLN A 1 154 ? 0.843 -24.581 17.123 1.00 92.69 154 GLN A O 1
ATOM 1215 N N . ARG A 1 155 ? 1.556 -24.897 19.229 1.00 92.88 155 ARG A N 1
ATOM 1216 C CA . ARG A 1 155 ? 2.984 -24.623 18.970 1.00 92.88 155 ARG A CA 1
ATOM 1217 C C . ARG A 1 155 ? 3.555 -25.332 17.744 1.00 92.88 155 ARG A C 1
ATOM 1219 O O . ARG A 1 155 ? 4.393 -24.764 17.056 1.00 92.88 155 ARG A O 1
ATOM 1226 N N . LEU A 1 156 ? 3.091 -26.551 17.458 1.00 93.62 156 LEU A N 1
ATOM 1227 C CA . LEU A 1 156 ? 3.533 -27.308 16.289 1.00 93.62 156 LEU A CA 1
ATOM 1228 C C . LEU A 1 156 ? 3.004 -26.682 14.992 1.00 93.62 156 LEU A C 1
ATOM 1230 O O . LEU A 1 156 ? 3.792 -26.388 14.101 1.00 93.62 156 LEU A O 1
ATOM 1234 N N . SER A 1 157 ? 1.697 -26.417 14.907 1.00 92.69 157 SER A N 1
ATOM 1235 C CA . SER A 1 157 ? 1.077 -25.764 13.748 1.00 92.69 157 SER A CA 1
ATOM 1236 C C . SER A 1 157 ? 1.642 -24.365 13.517 1.00 92.69 157 SER A C 1
ATOM 1238 O O . SER A 1 157 ? 1.945 -24.008 12.384 1.00 92.69 157 SER A O 1
ATOM 1240 N N . VAL A 1 158 ? 1.843 -23.593 14.589 1.00 92.81 158 VAL A N 1
ATOM 1241 C CA . VAL A 1 158 ? 2.499 -22.279 14.529 1.00 92.81 158 VAL A CA 1
ATOM 1242 C C . VAL A 1 158 ? 3.926 -22.421 14.008 1.00 92.81 158 VAL A C 1
ATOM 1244 O O . VAL A 1 158 ? 4.305 -21.689 13.102 1.00 92.81 158 VAL A O 1
ATOM 1247 N N . GLY A 1 159 ? 4.699 -23.382 14.523 1.00 94.69 159 GLY A N 1
ATOM 1248 C CA . GLY A 1 159 ? 6.056 -23.656 14.047 1.00 94.69 159 GLY A CA 1
ATOM 1249 C C . GLY A 1 159 ? 6.099 -24.003 12.558 1.00 94.69 159 GLY A C 1
ATOM 1250 O O . GLY A 1 159 ? 6.927 -23.458 11.834 1.00 94.69 159 GLY A O 1
ATOM 1251 N N . ILE A 1 160 ? 5.167 -24.835 12.082 1.00 96.50 160 ILE A N 1
ATOM 1252 C CA . ILE A 1 160 ? 5.029 -25.175 10.658 1.00 96.50 160 ILE A CA 1
ATOM 1253 C C . ILE A 1 160 ? 4.687 -23.931 9.835 1.00 96.50 160 ILE A C 1
ATOM 1255 O O . ILE A 1 160 ? 5.343 -23.676 8.832 1.00 96.50 160 ILE A O 1
ATOM 1259 N N . ILE A 1 161 ? 3.703 -23.131 10.254 1.00 96.25 161 ILE A N 1
ATOM 1260 C CA . ILE A 1 161 ? 3.314 -21.906 9.539 1.00 96.25 161 ILE A CA 1
ATOM 1261 C C . ILE A 1 161 ? 4.482 -20.918 9.479 1.00 96.25 161 ILE A C 1
ATOM 1263 O O . ILE A 1 161 ? 4.752 -20.366 8.419 1.00 96.25 161 ILE A O 1
ATOM 1267 N N . VAL A 1 162 ? 5.204 -20.718 10.583 1.00 96.44 162 VAL A N 1
ATOM 1268 C CA . VAL A 1 162 ? 6.385 -19.844 10.619 1.00 96.44 162 VAL A CA 1
ATOM 1269 C C . VAL A 1 162 ? 7.472 -20.367 9.684 1.00 96.44 162 VAL A C 1
ATOM 1271 O O . VAL A 1 162 ? 8.037 -19.580 8.931 1.00 96.44 162 VAL A O 1
ATOM 1274 N N . ALA A 1 163 ? 7.733 -21.676 9.673 1.00 97.44 163 ALA A N 1
ATOM 1275 C CA . ALA A 1 163 ? 8.693 -22.282 8.754 1.00 97.44 163 ALA A CA 1
ATOM 1276 C C . ALA A 1 163 ? 8.267 -22.121 7.285 1.00 97.44 163 ALA A C 1
ATOM 1278 O O . ALA A 1 163 ? 9.097 -21.787 6.445 1.00 97.44 163 ALA A O 1
ATOM 1279 N N . LEU A 1 164 ? 6.978 -22.292 6.978 1.00 97.81 164 LEU A N 1
ATOM 1280 C CA . LEU A 1 164 ? 6.427 -22.077 5.638 1.00 97.81 164 LEU A CA 1
ATOM 1281 C C . LEU A 1 164 ? 6.526 -20.613 5.208 1.00 97.81 164 LEU A C 1
ATOM 1283 O O . LEU A 1 164 ? 6.964 -20.344 4.097 1.00 97.81 164 LEU A O 1
ATOM 1287 N N . ILE A 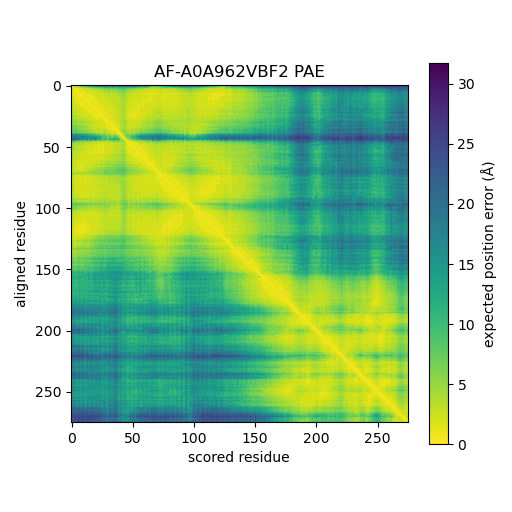1 165 ? 6.170 -19.666 6.078 1.00 97.94 165 ILE A N 1
ATOM 1288 C CA . ILE A 1 165 ? 6.308 -18.230 5.800 1.00 97.94 165 ILE A CA 1
ATOM 1289 C C . ILE A 1 165 ? 7.779 -17.867 5.606 1.00 97.94 165 ILE A C 1
ATOM 1291 O O . ILE A 1 165 ? 8.093 -17.115 4.691 1.00 97.94 165 ILE A O 1
ATOM 1295 N N . ALA A 1 166 ? 8.685 -18.406 6.423 1.00 97.81 166 ALA A N 1
ATOM 1296 C CA . ALA A 1 166 ? 10.117 -18.173 6.275 1.00 97.81 166 ALA A CA 1
ATOM 1297 C C . ALA A 1 166 ? 10.647 -18.742 4.951 1.00 97.81 166 ALA A C 1
ATOM 1299 O O . ALA A 1 166 ? 11.393 -18.060 4.254 1.00 97.81 166 ALA A O 1
ATOM 1300 N N . LEU A 1 167 ? 10.223 -19.950 4.571 1.00 98.12 167 LEU A N 1
ATOM 1301 C CA . LEU A 1 167 ? 10.582 -20.571 3.298 1.00 98.12 167 LEU A CA 1
ATOM 1302 C C . LEU A 1 167 ? 10.032 -19.775 2.107 1.00 98.12 167 LEU A C 1
ATOM 1304 O O . LEU A 1 167 ? 10.771 -19.481 1.170 1.00 98.12 167 LEU A O 1
ATOM 1308 N N . LEU A 1 168 ? 8.756 -19.386 2.148 1.00 97.81 168 LEU A N 1
ATOM 1309 C CA . LEU A 1 168 ? 8.122 -18.551 1.124 1.00 97.81 168 LEU A CA 1
ATOM 1310 C C . LEU A 1 168 ? 8.783 -17.172 1.036 1.00 97.81 168 LEU A C 1
ATOM 1312 O O . LEU A 1 168 ? 9.062 -16.689 -0.053 1.00 97.81 168 LEU A O 1
ATOM 1316 N N . GLY A 1 169 ? 9.081 -16.553 2.175 1.00 97.50 169 GLY A N 1
ATOM 1317 C CA . GLY A 1 169 ? 9.763 -15.264 2.237 1.00 97.50 169 GLY A CA 1
ATOM 1318 C C . GLY A 1 169 ? 11.181 -15.338 1.678 1.00 97.50 169 GLY A C 1
ATOM 1319 O O . GLY A 1 169 ? 11.568 -14.482 0.887 1.00 97.50 169 GLY A O 1
ATOM 1320 N N . TYR A 1 170 ? 11.935 -16.382 2.029 1.00 97.44 170 TYR A N 1
ATOM 1321 C CA . TYR A 1 170 ? 13.275 -16.616 1.497 1.00 97.44 170 TYR A CA 1
ATOM 1322 C C . TYR A 1 170 ? 13.249 -16.872 -0.011 1.00 97.44 170 TYR A C 1
ATOM 1324 O O . TYR A 1 170 ? 13.999 -16.239 -0.744 1.00 97.44 170 TYR A O 1
ATOM 1332 N N . THR A 1 171 ? 12.358 -17.746 -0.485 1.00 97.00 171 THR A N 1
ATOM 1333 C CA . THR A 1 171 ? 12.226 -18.052 -1.920 1.00 97.00 171 THR A CA 1
ATOM 1334 C C . THR A 1 171 ? 11.777 -16.834 -2.723 1.00 97.00 171 THR A C 1
ATOM 1336 O O . THR A 1 171 ? 12.358 -16.565 -3.772 1.00 97.00 171 THR A O 1
ATOM 1339 N N . ALA A 1 172 ? 10.817 -16.051 -2.224 1.00 96.38 172 ALA A N 1
ATOM 1340 C CA . ALA A 1 172 ? 10.405 -14.799 -2.855 1.00 96.38 172 ALA A CA 1
ATOM 1341 C C . ALA A 1 172 ? 11.548 -13.775 -2.889 1.00 96.38 172 ALA A C 1
ATOM 1343 O O . ALA A 1 172 ? 11.778 -13.149 -3.920 1.00 96.38 172 ALA A O 1
ATOM 1344 N N . TRP A 1 173 ? 12.299 -13.621 -1.795 1.00 96.31 173 TRP A N 1
ATOM 1345 C CA . TRP A 1 173 ? 13.464 -12.738 -1.770 1.00 96.31 173 TRP A CA 1
ATOM 1346 C C . TRP A 1 173 ? 14.533 -13.185 -2.772 1.00 96.31 173 TRP A C 1
ATOM 1348 O O . TRP A 1 173 ? 14.986 -12.368 -3.571 1.00 96.31 173 TRP A O 1
ATOM 1358 N N . ASP A 1 174 ? 14.890 -14.468 -2.769 1.00 95.38 174 ASP A N 1
ATOM 1359 C CA . ASP A 1 174 ? 15.926 -15.031 -3.636 1.00 95.38 174 ASP A CA 1
ATOM 1360 C C . ASP A 1 174 ? 15.563 -14.895 -5.123 1.00 95.38 174 ASP A C 1
ATOM 1362 O O . ASP A 1 174 ? 16.407 -14.496 -5.917 1.00 95.38 174 ASP A O 1
ATOM 1366 N N . ASN A 1 175 ? 14.292 -15.114 -5.483 1.00 93.19 175 ASN A N 1
ATOM 1367 C CA . ASN A 1 175 ? 13.840 -15.114 -6.879 1.00 93.19 175 ASN A CA 1
ATOM 1368 C C . ASN A 1 175 ? 13.342 -13.755 -7.392 1.00 93.19 175 ASN A C 1
ATOM 1370 O O . ASN A 1 175 ? 13.222 -13.593 -8.603 1.00 93.19 175 ASN A O 1
ATOM 1374 N N . LEU A 1 176 ? 13.041 -12.776 -6.527 1.00 92.00 176 LEU A N 1
ATOM 1375 C CA . LEU A 1 176 ? 12.477 -11.484 -6.960 1.00 92.00 176 LEU A CA 1
ATOM 1376 C C . LEU A 1 176 ? 13.311 -10.264 -6.555 1.00 92.00 176 LEU A C 1
ATOM 1378 O O . LEU A 1 176 ? 13.254 -9.241 -7.234 1.00 92.00 176 LEU A O 1
ATOM 1382 N N . LEU A 1 177 ? 14.061 -10.331 -5.450 1.00 93.12 177 LEU A N 1
ATOM 1383 C CA . LEU A 1 177 ? 14.659 -9.143 -4.821 1.00 93.12 177 LEU A CA 1
ATOM 1384 C C . LEU A 1 177 ? 16.177 -9.227 -4.638 1.00 93.12 177 LEU A C 1
ATOM 1386 O O . LEU A 1 177 ? 16.833 -8.188 -4.514 1.00 93.12 177 LEU A O 1
ATOM 1390 N N . ARG A 1 178 ? 16.748 -10.433 -4.591 1.00 94.94 178 ARG A N 1
ATOM 1391 C CA . ARG A 1 178 ? 18.176 -10.643 -4.357 1.00 94.94 178 ARG A CA 1
ATOM 1392 C C . ARG A 1 178 ? 18.995 -10.045 -5.497 1.00 94.94 178 ARG A C 1
ATOM 1394 O O . ARG A 1 178 ? 18.887 -10.471 -6.641 1.00 94.94 178 ARG A O 1
ATOM 1401 N N . LYS A 1 179 ? 19.836 -9.064 -5.168 1.00 92.94 179 LYS A N 1
ATOM 1402 C CA . LYS A 1 179 ? 20.733 -8.407 -6.122 1.00 92.94 179 LYS A CA 1
ATOM 1403 C C . LYS A 1 179 ? 22.037 -9.186 -6.245 1.00 92.94 179 LYS A C 1
ATOM 1405 O O . LYS A 1 179 ? 22.668 -9.481 -5.229 1.00 92.94 179 LYS A O 1
ATOM 1410 N N . TYR A 1 180 ? 22.437 -9.475 -7.474 1.00 91.44 180 TYR A N 1
ATOM 1411 C CA . TYR A 1 180 ? 23.750 -10.020 -7.797 1.00 91.44 180 TYR A CA 1
ATOM 1412 C C . TYR A 1 180 ? 24.658 -8.895 -8.311 1.00 91.44 180 TYR A C 1
ATOM 1414 O O . TYR A 1 180 ? 24.143 -7.868 -8.760 1.00 91.44 180 TYR A O 1
ATOM 1422 N N . PRO A 1 181 ? 25.991 -9.039 -8.205 1.00 91.44 181 PRO A N 1
ATOM 1423 C CA . PRO A 1 181 ? 26.919 -8.071 -8.776 1.00 91.44 181 PRO A CA 1
ATOM 1424 C C . PRO A 1 181 ? 26.698 -7.925 -10.283 1.00 91.44 181 PRO A C 1
ATOM 1426 O O . PRO A 1 181 ? 26.602 -8.927 -10.992 1.00 91.44 181 PRO A O 1
ATOM 1429 N N . ASP A 1 182 ? 26.624 -6.681 -10.751 1.00 90.06 182 ASP A N 1
ATOM 1430 C CA . ASP A 1 182 ? 26.561 -6.383 -12.180 1.00 90.06 182 ASP A CA 1
ATOM 1431 C C . ASP A 1 182 ? 27.934 -6.683 -12.830 1.00 90.06 182 ASP A C 1
ATOM 1433 O O . ASP A 1 182 ? 28.965 -6.562 -12.153 1.00 90.06 182 ASP A O 1
ATOM 1437 N N . PRO A 1 183 ? 27.982 -7.075 -14.119 1.00 87.25 183 PRO A N 1
ATOM 1438 C CA . PRO A 1 183 ? 29.240 -7.251 -14.839 1.00 87.25 183 PRO A CA 1
ATOM 1439 C C . PRO A 1 183 ? 30.100 -5.981 -14.809 1.00 87.25 183 PRO A C 1
ATOM 1441 O O . PRO A 1 183 ? 29.598 -4.869 -14.984 1.00 87.25 183 PRO A O 1
ATOM 1444 N N . ILE A 1 184 ? 31.406 -6.150 -14.600 1.00 87.88 184 ILE A N 1
ATOM 1445 C CA . ILE A 1 184 ? 32.385 -5.061 -14.633 1.00 87.88 184 ILE A CA 1
ATOM 1446 C C . ILE A 1 184 ? 33.209 -5.223 -15.905 1.00 87.88 184 ILE A C 1
ATOM 1448 O O . ILE A 1 184 ? 33.814 -6.271 -16.114 1.00 87.88 184 ILE A O 1
ATOM 1452 N N . TYR A 1 185 ? 33.231 -4.178 -16.725 1.00 90.12 185 TYR A N 1
ATOM 1453 C CA . TYR A 1 185 ? 33.966 -4.134 -17.986 1.00 90.12 185 TYR A CA 1
ATOM 1454 C C . TYR A 1 185 ? 35.267 -3.349 -17.818 1.00 90.12 185 TYR A C 1
ATOM 1456 O O . TYR A 1 185 ? 35.317 -2.386 -17.049 1.00 90.12 185 TYR A O 1
ATOM 1464 N N . GLU A 1 186 ? 36.320 -3.761 -18.524 1.00 90.25 186 GLU A N 1
ATOM 1465 C CA . GLU A 1 186 ? 37.656 -3.169 -18.373 1.00 90.25 186 GLU A CA 1
ATOM 1466 C C . GLU A 1 186 ? 37.771 -1.804 -19.061 1.00 90.25 186 GLU A C 1
ATOM 1468 O O . GLU A 1 186 ? 38.459 -0.909 -18.567 1.00 90.25 186 GLU A O 1
ATOM 1473 N N . SER A 1 187 ? 37.087 -1.631 -20.196 1.00 95.25 187 SER A N 1
ATOM 1474 C CA . SER A 1 187 ? 37.124 -0.396 -20.977 1.00 95.25 187 SER A CA 1
ATOM 1475 C C . SER A 1 187 ? 35.864 0.449 -20.781 1.00 95.25 187 SER A C 1
ATOM 1477 O O . SER A 1 187 ? 34.756 -0.061 -20.607 1.00 95.25 187 SER A O 1
ATOM 1479 N N . ALA A 1 188 ? 36.025 1.773 -20.858 1.00 93.75 188 ALA A N 1
ATOM 1480 C CA . ALA A 1 188 ? 34.896 2.701 -20.816 1.00 93.75 188 ALA A CA 1
ATOM 1481 C C . ALA A 1 188 ? 33.942 2.509 -22.008 1.00 93.75 188 ALA A C 1
ATOM 1483 O O . ALA A 1 188 ? 32.743 2.726 -21.870 1.00 93.75 188 ALA A O 1
ATOM 1484 N N . GLU A 1 189 ? 34.467 2.089 -23.161 1.00 93.62 189 GLU A N 1
ATOM 1485 C CA . GLU A 1 189 ? 33.676 1.80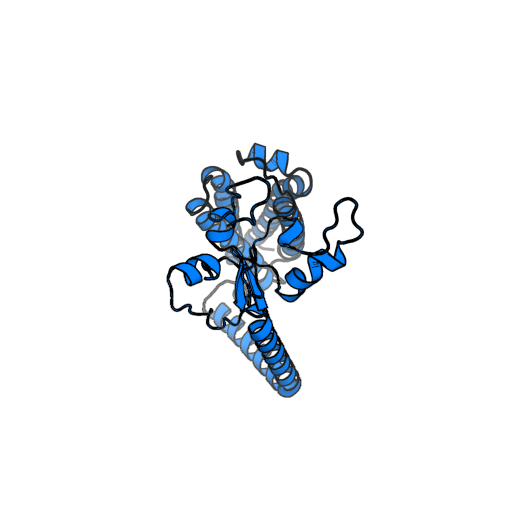5 -24.359 1.00 93.62 189 GLU A CA 1
ATOM 1486 C C . GLU A 1 189 ? 32.749 0.604 -24.145 1.00 93.62 189 GLU A C 1
ATOM 1488 O O . GLU A 1 189 ? 31.545 0.698 -24.368 1.00 93.62 189 GLU A O 1
ATOM 1493 N N . GLU A 1 190 ? 33.285 -0.507 -23.648 1.00 93.00 190 GLU A N 1
ATOM 1494 C CA . GLU A 1 190 ? 32.503 -1.713 -23.374 1.00 93.00 190 GLU A CA 1
ATOM 1495 C C . GLU A 1 190 ? 31.494 -1.477 -22.243 1.00 93.00 190 GLU A C 1
ATOM 1497 O O . GLU A 1 190 ? 30.333 -1.877 -22.342 1.00 93.00 190 GLU A O 1
ATOM 1502 N N . HIS A 1 191 ? 31.888 -0.719 -21.213 1.00 92.81 191 HIS A N 1
ATOM 1503 C CA . HIS A 1 191 ? 30.965 -0.293 -20.166 1.00 92.81 191 HIS A CA 1
ATOM 1504 C C . HIS A 1 191 ? 29.837 0.596 -20.710 1.00 92.81 191 HIS A C 1
ATOM 1506 O O . HIS A 1 191 ? 28.698 0.484 -20.269 1.00 92.81 191 HIS A O 1
ATOM 1512 N N . PHE A 1 192 ? 30.109 1.461 -21.687 1.00 93.88 192 PHE A N 1
ATOM 1513 C CA . PHE A 1 192 ? 29.072 2.270 -22.330 1.00 93.88 192 PHE A CA 1
ATOM 1514 C C . PHE A 1 192 ? 28.110 1.421 -23.182 1.00 93.88 192 PHE A C 1
ATOM 1516 O O . PHE A 1 192 ? 26.905 1.693 -23.223 1.00 93.88 192 PHE A O 1
ATOM 1523 N N . LYS A 1 193 ? 28.621 0.372 -23.837 1.00 94.00 193 LYS A N 1
ATOM 1524 C CA . LYS A 1 193 ? 27.829 -0.554 -24.661 1.00 94.00 193 LYS A CA 1
ATOM 1525 C C . LYS A 1 193 ? 26.938 -1.483 -23.820 1.00 94.00 193 LYS A C 1
ATOM 1527 O O . LYS A 1 193 ? 25.753 -1.622 -24.122 1.00 94.00 193 LYS A O 1
ATOM 1532 N N . TYR A 1 194 ? 27.476 -2.057 -22.740 1.00 94.81 194 TYR A N 1
ATOM 1533 C CA . TYR A 1 194 ? 26.857 -3.186 -22.022 1.00 94.81 194 TYR A CA 1
ATOM 1534 C C . TYR A 1 194 ? 26.722 -2.995 -20.502 1.00 94.81 194 TYR A C 1
ATOM 1536 O O . TYR A 1 194 ? 26.306 -3.917 -19.792 1.00 94.81 194 TYR A O 1
ATOM 1544 N N . GLY A 1 195 ? 27.094 -1.827 -19.976 1.00 94.25 195 GLY A N 1
ATOM 1545 C CA . GLY A 1 195 ? 27.014 -1.494 -18.555 1.00 94.25 195 GLY A CA 1
ATOM 1546 C C . GLY A 1 195 ? 25.597 -1.148 -18.111 1.00 94.25 195 GLY A C 1
ATOM 1547 O O . GLY A 1 195 ? 24.917 -0.317 -18.710 1.00 94.25 195 GLY A O 1
ATOM 1548 N N . ALA A 1 196 ? 25.164 -1.785 -17.026 1.00 93.19 196 ALA A N 1
ATOM 1549 C CA . ALA A 1 196 ? 23.888 -1.513 -16.383 1.00 93.19 196 ALA A CA 1
ATOM 1550 C C . ALA A 1 196 ? 23.894 -0.105 -15.757 1.00 93.19 196 ALA A C 1
ATOM 1552 O O . ALA A 1 196 ? 24.817 0.246 -15.021 1.00 93.19 196 ALA A O 1
ATOM 1553 N N . ILE A 1 197 ? 22.854 0.691 -16.014 1.00 91.88 197 ILE A N 1
ATOM 1554 C CA . ILE A 1 197 ? 22.720 2.070 -15.504 1.00 91.88 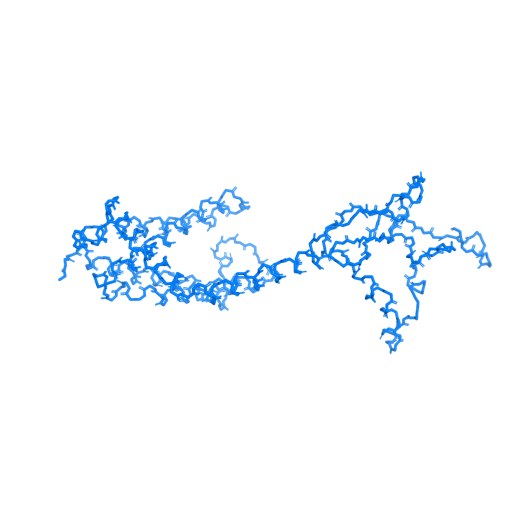197 ILE A CA 1
ATOM 1555 C C . ILE A 1 197 ? 21.826 2.159 -14.259 1.00 91.88 197 ILE A C 1
ATOM 1557 O O . ILE A 1 197 ? 21.671 3.236 -13.685 1.00 91.88 197 ILE A O 1
ATOM 1561 N N . GLY A 1 198 ? 21.262 1.032 -13.816 1.00 89.19 198 GLY A N 1
ATOM 1562 C CA . GLY A 1 198 ? 20.493 0.956 -12.575 1.00 89.19 198 GLY A CA 1
ATOM 1563 C C . GLY A 1 198 ? 19.021 1.302 -12.754 1.00 89.19 198 GLY A C 1
ATOM 1564 O O . GLY A 1 198 ? 18.449 1.968 -11.892 1.00 89.19 198 GLY A O 1
ATOM 1565 N N . LEU A 1 199 ? 18.413 0.851 -13.855 1.00 88.38 199 LEU A N 1
ATOM 1566 C CA . LEU A 1 199 ? 16.981 1.028 -14.070 1.00 88.38 199 LEU A CA 1
ATOM 1567 C C . LEU A 1 199 ? 16.154 0.180 -13.089 1.00 88.38 199 LEU A C 1
ATOM 1569 O O . LEU A 1 199 ? 16.556 -0.897 -12.628 1.00 88.38 199 LEU A O 1
ATOM 1573 N N . ASP A 1 200 ? 14.956 0.677 -12.776 1.00 84.94 200 ASP A N 1
ATOM 1574 C CA . ASP A 1 200 ? 13.998 -0.034 -11.933 1.00 84.94 200 ASP A CA 1
ATOM 1575 C C . ASP A 1 200 ? 13.499 -1.323 -12.591 1.00 84.94 200 ASP A C 1
ATOM 1577 O O . ASP A 1 200 ? 13.534 -1.485 -13.810 1.00 84.94 200 ASP A O 1
ATOM 1581 N N . ALA A 1 201 ? 12.978 -2.242 -11.772 1.00 83.62 201 ALA A N 1
ATOM 1582 C CA . ALA A 1 201 ? 12.516 -3.555 -12.222 1.00 83.62 201 ALA A CA 1
ATOM 1583 C C . ALA A 1 201 ? 11.458 -3.508 -13.337 1.00 83.62 201 ALA A C 1
ATOM 1585 O O . ALA A 1 201 ? 11.396 -4.433 -14.140 1.00 83.62 201 ALA A O 1
ATOM 1586 N N . GLU A 1 202 ? 10.667 -2.437 -13.396 1.00 87.12 202 GLU A N 1
ATOM 1587 C CA . GLU A 1 202 ? 9.628 -2.213 -14.408 1.00 87.12 202 GLU A CA 1
ATOM 1588 C C . GLU A 1 202 ? 10.199 -1.932 -15.807 1.00 87.12 202 GLU A C 1
ATOM 1590 O O . GLU A 1 202 ? 9.514 -2.149 -16.801 1.00 87.12 202 GLU A O 1
ATOM 1595 N N . ASN A 1 203 ? 11.461 -1.501 -15.896 1.00 90.44 203 ASN A N 1
ATOM 1596 C CA . ASN A 1 203 ? 12.146 -1.177 -17.152 1.00 90.44 203 ASN A CA 1
ATOM 1597 C C . ASN A 1 203 ? 13.085 -2.302 -17.616 1.00 90.44 203 ASN A C 1
ATOM 1599 O O . ASN A 1 203 ? 13.998 -2.074 -18.412 1.00 90.44 203 ASN A O 1
ATOM 1603 N N . ARG A 1 204 ? 12.896 -3.514 -17.087 1.00 92.31 204 ARG A N 1
ATOM 1604 C CA . ARG A 1 204 ? 13.712 -4.684 -17.413 1.00 92.31 204 ARG A CA 1
ATOM 1605 C C . ARG A 1 204 ? 12.866 -5.763 -18.053 1.00 92.31 204 ARG A C 1
ATOM 1607 O O . ARG A 1 204 ? 11.703 -5.954 -17.702 1.00 92.31 204 ARG A O 1
ATOM 1614 N N . ILE A 1 205 ? 13.491 -6.529 -18.934 1.00 94.62 205 ILE A N 1
ATOM 1615 C CA . ILE A 1 205 ? 12.866 -7.677 -19.587 1.00 94.62 205 ILE A CA 1
ATOM 1616 C C . ILE A 1 205 ? 13.582 -8.932 -19.087 1.00 94.62 205 ILE A C 1
ATOM 1618 O O . ILE A 1 205 ? 14.809 -8.987 -19.168 1.00 94.62 205 ILE A O 1
ATOM 1622 N N . PRO A 1 206 ? 12.878 -9.946 -18.552 1.00 95.44 206 PRO A N 1
ATOM 1623 C CA . PRO A 1 206 ? 13.507 -11.217 -18.212 1.00 95.44 206 PRO A CA 1
ATOM 1624 C C . PRO A 1 206 ? 14.284 -11.785 -19.406 1.00 95.44 206 PRO A C 1
ATOM 1626 O O . PRO A 1 206 ? 13.762 -11.815 -20.518 1.00 95.44 206 PRO A O 1
ATOM 1629 N N . LEU A 1 207 ? 15.520 -12.236 -19.181 1.00 94.31 207 LEU A N 1
ATOM 1630 C CA . LEU A 1 207 ? 16.458 -12.582 -20.255 1.00 94.31 207 LEU A CA 1
ATOM 1631 C C . LEU A 1 207 ? 15.882 -13.671 -21.173 1.00 94.31 207 LEU A C 1
ATOM 1633 O 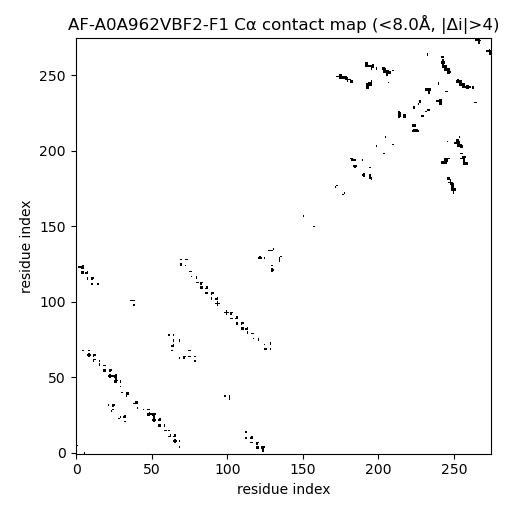O . LEU A 1 207 ? 15.898 -13.524 -22.384 1.00 94.31 207 LEU A O 1
ATOM 1637 N N . TYR A 1 208 ? 15.255 -14.692 -20.592 1.00 94.25 208 TYR A N 1
ATOM 1638 C CA . TYR A 1 208 ? 14.597 -15.771 -21.335 1.00 94.25 208 TYR A CA 1
ATOM 1639 C C . TYR A 1 208 ? 13.390 -15.300 -22.161 1.00 94.25 208 TYR A C 1
ATOM 1641 O O . TYR A 1 208 ? 13.094 -15.887 -23.197 1.00 94.25 208 TYR A O 1
ATOM 1649 N N . LEU A 1 209 ? 12.681 -14.249 -21.724 1.00 94.81 209 LEU A N 1
ATOM 1650 C CA . LEU A 1 209 ? 11.623 -13.641 -22.535 1.00 94.81 209 LEU A CA 1
ATOM 1651 C C . LEU A 1 209 ? 12.229 -12.847 -23.684 1.00 94.81 209 LEU A C 1
ATOM 1653 O O . LEU A 1 209 ? 11.747 -12.956 -24.803 1.00 94.81 209 LEU A O 1
ATOM 1657 N N . PHE A 1 210 ? 13.284 -12.078 -23.417 1.00 94.62 210 PHE A N 1
ATOM 1658 C CA . PHE A 1 210 ? 13.998 -11.337 -24.450 1.00 94.62 210 PHE A CA 1
ATOM 1659 C C . PHE A 1 210 ? 14.557 -12.276 -25.532 1.00 94.62 210 PHE A C 1
ATOM 1661 O O . PHE A 1 210 ? 14.350 -12.038 -26.716 1.00 94.62 210 PHE A O 1
ATOM 1668 N N . GLU A 1 211 ? 15.190 -13.382 -25.146 1.00 92.69 211 GLU A N 1
ATOM 1669 C CA . GLU A 1 211 ? 15.774 -14.357 -26.077 1.00 92.69 211 GLU A CA 1
ATOM 1670 C C . GLU A 1 211 ? 14.728 -15.015 -26.990 1.00 92.69 211 GLU A C 1
ATOM 1672 O O . GLU A 1 211 ? 14.971 -15.176 -28.183 1.00 92.69 211 GLU A O 1
ATOM 1677 N N . VAL A 1 212 ? 13.552 -15.372 -26.460 1.00 93.94 212 VAL A N 1
ATOM 1678 C CA . VAL A 1 212 ? 12.525 -16.104 -27.226 1.00 93.94 212 VAL A CA 1
ATOM 1679 C C . VAL A 1 212 ? 11.579 -15.195 -28.017 1.00 93.94 212 VAL A C 1
ATOM 1681 O O . VAL A 1 212 ? 10.883 -15.674 -28.912 1.00 93.94 212 VAL A O 1
ATOM 1684 N N . MET A 1 213 ? 11.514 -13.898 -27.697 1.00 93.19 213 MET A N 1
ATOM 1685 C CA . MET A 1 213 ? 10.476 -13.000 -28.220 1.00 93.19 213 MET A CA 1
ATOM 1686 C C . MET A 1 213 ? 10.429 -12.910 -29.752 1.00 93.19 213 MET A C 1
ATOM 1688 O O . MET A 1 213 ? 9.319 -13.014 -30.275 1.00 93.19 213 MET A O 1
ATOM 1692 N N . PRO A 1 214 ? 11.552 -12.780 -30.491 1.00 92.38 214 PRO A N 1
ATOM 1693 C CA . PRO A 1 214 ? 11.506 -12.765 -31.954 1.00 92.38 214 PRO A CA 1
ATOM 1694 C C . PRO A 1 214 ? 10.896 -14.058 -32.503 1.00 92.38 214 PRO A C 1
ATOM 1696 O O . PRO A 1 214 ? 9.925 -14.035 -33.248 1.00 92.38 214 PRO A O 1
ATOM 1699 N N . THR A 1 215 ? 11.370 -15.212 -32.027 1.00 91.06 215 THR A N 1
ATOM 1700 C CA . THR A 1 215 ? 10.866 -16.517 -32.470 1.00 91.06 215 THR A CA 1
ATOM 1701 C C . THR A 1 215 ? 9.388 -16.725 -32.133 1.00 91.06 215 THR A C 1
ATOM 1703 O O . THR A 1 215 ? 8.641 -17.230 -32.965 1.00 91.06 215 THR A O 1
ATOM 1706 N N . LEU A 1 216 ? 8.944 -16.326 -30.937 1.00 91.88 216 LEU A N 1
ATOM 1707 C CA . LEU A 1 216 ? 7.545 -16.458 -30.516 1.00 91.88 216 LEU A CA 1
ATOM 1708 C C . LEU A 1 216 ? 6.597 -15.590 -31.360 1.00 91.88 216 LEU A C 1
ATOM 1710 O O . LEU A 1 216 ? 5.441 -15.957 -31.561 1.00 91.88 216 LEU A O 1
ATOM 1714 N N . CYS A 1 217 ? 7.084 -14.446 -31.839 1.00 92.00 217 CYS A N 1
ATOM 1715 C CA . CYS A 1 217 ? 6.315 -13.459 -32.593 1.00 92.00 217 CYS A CA 1
ATOM 1716 C C . CYS A 1 217 ? 6.569 -13.513 -34.110 1.00 92.00 217 CYS A C 1
ATOM 1718 O O . CYS A 1 217 ? 6.118 -12.618 -34.825 1.00 92.00 217 CYS A O 1
ATOM 1720 N N . ALA A 1 218 ? 7.269 -14.536 -34.607 1.00 93.25 218 ALA A N 1
ATOM 1721 C CA . ALA A 1 218 ? 7.681 -14.626 -36.007 1.00 93.25 218 ALA A CA 1
ATOM 1722 C C . ALA A 1 218 ? 6.494 -14.685 -36.989 1.00 93.25 218 ALA A C 1
ATOM 1724 O O . ALA A 1 218 ? 6.586 -14.144 -38.085 1.00 93.25 218 ALA A O 1
ATOM 1725 N N . ASP A 1 219 ? 5.365 -15.276 -36.583 1.00 94.06 219 ASP A N 1
ATOM 1726 C CA . ASP A 1 219 ? 4.169 -15.443 -37.429 1.00 94.06 219 ASP A CA 1
ATOM 1727 C C . ASP A 1 219 ? 3.270 -14.190 -37.503 1.00 94.06 219 ASP A C 1
ATOM 1729 O O . ASP A 1 219 ? 2.204 -14.215 -38.125 1.00 94.06 219 ASP A O 1
ATOM 1733 N N . LEU A 1 220 ? 3.649 -13.089 -36.844 1.00 91.69 220 LEU A N 1
ATOM 1734 C CA . LEU A 1 220 ? 2.928 -11.820 -36.966 1.00 91.69 220 LEU A CA 1
ATOM 1735 C C . LEU A 1 220 ? 3.142 -11.211 -38.360 1.00 91.69 220 LEU A C 1
ATOM 1737 O O . LEU A 1 220 ? 4.161 -11.439 -38.999 1.00 91.69 220 LEU A O 1
ATOM 1741 N N . GLU A 1 221 ? 2.208 -10.370 -38.815 1.00 89.38 221 GLU A N 1
ATOM 1742 C CA . GLU A 1 221 ? 2.265 -9.728 -40.145 1.00 89.38 221 GLU A CA 1
ATOM 1743 C C . GLU A 1 221 ? 3.584 -8.969 -40.402 1.00 89.38 221 GLU A C 1
ATOM 1745 O O . GLU A 1 221 ? 4.056 -8.924 -41.531 1.00 89.38 221 GLU A O 1
ATOM 1750 N N . ASN A 1 222 ? 4.205 -8.435 -39.342 1.00 86.62 222 ASN A N 1
ATOM 1751 C CA . ASN A 1 222 ? 5.546 -7.836 -39.351 1.00 86.62 222 ASN A CA 1
ATOM 1752 C C . ASN A 1 222 ? 6.457 -8.494 -38.295 1.00 86.62 222 ASN A C 1
ATOM 1754 O O . ASN A 1 222 ? 7.227 -7.814 -37.614 1.00 86.62 222 ASN A O 1
ATOM 1758 N N . GLY A 1 223 ? 6.282 -9.798 -38.077 1.00 86.94 223 GLY A N 1
ATOM 1759 C CA . GLY A 1 223 ? 7.116 -10.585 -37.178 1.00 86.94 223 GLY A CA 1
ATOM 1760 C C . GLY A 1 223 ? 8.562 -10.615 -37.662 1.00 86.94 223 GLY A C 1
ATOM 1761 O O . GLY A 1 223 ? 8.826 -10.613 -38.861 1.00 86.94 223 GLY A O 1
ATOM 1762 N N . VAL A 1 224 ? 9.496 -10.639 -36.717 1.00 89.94 224 VAL A N 1
ATOM 1763 C CA . VAL A 1 224 ? 10.932 -10.766 -36.990 1.00 89.94 224 VAL A CA 1
ATOM 1764 C C . VAL A 1 224 ? 11.437 -12.069 -36.407 1.00 89.94 224 VAL A C 1
ATOM 1766 O O . VAL A 1 224 ? 10.939 -12.518 -35.377 1.00 89.94 224 VAL A O 1
ATOM 1769 N N . THR A 1 225 ? 12.453 -12.669 -37.015 1.00 89.62 225 THR A N 1
ATOM 1770 C CA . THR A 1 225 ? 13.047 -13.911 -36.492 1.00 89.62 225 THR A CA 1
ATOM 1771 C C . THR A 1 225 ? 14.225 -13.655 -35.560 1.00 89.62 225 THR A C 1
ATOM 1773 O O . THR A 1 225 ? 14.561 -14.504 -34.734 1.00 89.62 225 THR A O 1
ATOM 1776 N N . GLN A 1 226 ? 14.815 -12.462 -35.647 1.00 90.94 226 GLN A N 1
ATOM 1777 C CA . GLN A 1 226 ? 15.963 -12.035 -34.857 1.00 90.94 226 GLN A CA 1
ATOM 1778 C C . GLN A 1 226 ? 15.876 -10.545 -34.509 1.00 90.94 226 GLN A C 1
ATOM 1780 O O . GLN A 1 226 ? 15.322 -9.737 -35.253 1.00 90.94 226 GLN A O 1
ATOM 1785 N N . TRP A 1 227 ? 16.482 -10.159 -33.386 1.00 92.56 227 TRP A N 1
ATOM 1786 C CA . TRP A 1 227 ? 16.468 -8.773 -32.910 1.00 92.56 227 TRP A CA 1
ATOM 1787 C C . TRP A 1 227 ? 17.117 -7.776 -33.877 1.00 92.56 227 TRP A C 1
ATOM 1789 O O . TRP A 1 227 ? 16.695 -6.625 -33.935 1.00 92.56 227 TRP A O 1
ATOM 1799 N N . SER A 1 228 ? 18.103 -8.191 -34.673 1.00 89.19 228 SER A N 1
ATOM 1800 C CA . SER A 1 228 ? 18.776 -7.289 -35.617 1.00 89.19 228 SER A CA 1
ATOM 1801 C C . SER A 1 228 ? 17.884 -6.807 -36.765 1.00 89.19 228 SER A C 1
ATOM 1803 O O . SER A 1 228 ? 18.132 -5.735 -37.308 1.00 89.19 228 SER A O 1
ATOM 1805 N N . GLU A 1 229 ? 16.793 -7.514 -37.083 1.00 90.19 229 GLU A N 1
ATOM 1806 C CA . GLU A 1 229 ? 15.779 -7.031 -38.036 1.00 90.19 229 GLU A CA 1
ATOM 1807 C C . GLU A 1 229 ? 15.028 -5.793 -37.511 1.00 90.19 229 GLU A C 1
ATOM 1809 O O . GLU A 1 229 ? 14.519 -4.995 -38.295 1.00 90.19 229 GLU A O 1
ATOM 1814 N N . LEU A 1 230 ? 15.007 -5.594 -36.187 1.00 89.50 230 LEU A N 1
ATOM 1815 C CA . LEU A 1 230 ? 14.461 -4.402 -35.528 1.00 89.50 230 LEU A CA 1
ATOM 1816 C C . LEU A 1 230 ? 15.519 -3.309 -35.299 1.00 89.50 230 LEU A C 1
ATOM 1818 O O . LEU A 1 230 ? 15.248 -2.335 -34.600 1.00 89.50 230 LEU A O 1
ATOM 1822 N N . GLY A 1 231 ? 16.717 -3.456 -35.875 1.00 89.00 231 GLY A N 1
ATOM 1823 C CA . GLY A 1 231 ? 17.793 -2.467 -35.782 1.00 89.00 231 GLY A CA 1
ATOM 1824 C C . GLY A 1 231 ? 18.699 -2.609 -34.557 1.00 89.00 231 GLY A C 1
ATOM 1825 O O . GLY A 1 231 ? 19.516 -1.726 -34.311 1.00 89.00 231 GLY A O 1
ATOM 1826 N N . PHE A 1 232 ? 18.591 -3.700 -33.794 1.00 92.44 232 PHE A N 1
ATOM 1827 C CA . PHE A 1 232 ? 19.558 -3.995 -32.735 1.00 92.44 232 PHE A CA 1
ATOM 1828 C C . PHE A 1 232 ? 20.915 -4.411 -33.322 1.00 92.44 232 PHE A C 1
ATOM 1830 O O . PHE A 1 232 ? 20.990 -5.279 -34.192 1.00 92.44 232 PHE A O 1
ATOM 1837 N N . VAL A 1 233 ? 21.991 -3.826 -32.796 1.00 92.81 233 VAL A N 1
ATOM 1838 C CA . VAL A 1 233 ? 23.370 -4.045 -33.257 1.00 92.81 233 VAL A CA 1
ATOM 1839 C C . VAL A 1 233 ? 24.061 -5.079 -32.375 1.00 92.81 233 VAL A C 1
ATOM 1841 O O . VAL A 1 233 ? 24.035 -4.954 -31.153 1.00 92.81 233 VAL A O 1
ATOM 1844 N N . PHE A 1 234 ? 24.700 -6.082 -32.976 1.00 92.00 234 PHE A N 1
ATOM 1845 C CA . PHE A 1 234 ? 25.395 -7.154 -32.258 1.00 92.00 234 PHE A CA 1
ATOM 1846 C C . PHE A 1 234 ? 26.882 -7.174 -32.604 1.00 92.00 234 PHE A C 1
ATOM 1848 O O . PHE A 1 234 ? 27.249 -7.183 -33.779 1.00 92.00 234 PHE A O 1
ATOM 1855 N N . GLU A 1 235 ? 27.735 -7.254 -31.583 1.00 90.62 235 GLU A N 1
ATOM 1856 C CA . GLU A 1 235 ? 29.171 -7.474 -31.769 1.00 90.62 235 GLU A CA 1
ATOM 1857 C C . GLU A 1 235 ? 29.514 -8.973 -31.747 1.00 90.62 235 GLU A C 1
ATOM 1859 O O . GLU A 1 235 ? 28.882 -9.753 -31.025 1.00 90.62 235 GLU A O 1
ATOM 1864 N N . PRO A 1 236 ? 30.535 -9.414 -32.508 1.00 87.81 236 PRO A N 1
ATOM 1865 C CA . PRO A 1 236 ? 30.989 -10.798 -32.470 1.00 87.81 236 PRO A CA 1
ATOM 1866 C C . PRO A 1 236 ? 31.367 -11.243 -31.051 1.00 87.81 236 PRO A C 1
ATOM 1868 O O . PRO A 1 236 ? 32.218 -10.636 -30.408 1.00 87.81 236 PRO A O 1
ATOM 1871 N N . GLY A 1 237 ? 30.769 -12.341 -30.585 1.00 86.56 237 GLY A N 1
ATOM 1872 C CA . GLY A 1 237 ? 31.033 -12.905 -29.255 1.00 86.56 237 GLY A CA 1
ATOM 1873 C C . GLY A 1 237 ? 30.158 -12.349 -28.128 1.00 86.56 237 GLY A C 1
ATOM 1874 O O . GLY A 1 237 ? 30.256 -12.857 -27.013 1.00 86.56 237 GLY A O 1
ATOM 1875 N N . MET A 1 238 ? 29.280 -11.382 -28.416 1.00 88.56 238 MET A N 1
ATOM 1876 C CA . MET A 1 238 ? 28.315 -10.836 -27.459 1.00 88.56 238 MET A CA 1
ATOM 1877 C C . MET A 1 238 ? 26.936 -11.471 -27.648 1.00 88.56 238 MET A C 1
ATOM 1879 O O . MET A 1 238 ? 26.491 -11.702 -28.772 1.00 88.56 238 MET A O 1
ATOM 1883 N N . ASP A 1 239 ? 26.256 -11.769 -26.542 1.00 87.94 239 ASP A N 1
ATOM 1884 C CA . ASP A 1 239 ? 24.938 -12.416 -26.535 1.00 87.94 239 ASP A CA 1
ATOM 1885 C C . ASP A 1 239 ? 23.772 -11.454 -26.260 1.00 87.94 239 ASP A C 1
ATOM 1887 O O . ASP A 1 239 ? 22.609 -11.814 -26.442 1.00 87.94 239 ASP A O 1
ATOM 1891 N N . THR A 1 240 ? 24.070 -10.208 -25.898 1.00 92.50 240 THR A N 1
ATOM 1892 C CA . THR A 1 240 ? 23.125 -9.091 -25.934 1.00 92.50 240 THR A CA 1
ATOM 1893 C C . THR A 1 240 ? 23.565 -8.070 -26.979 1.00 92.50 240 THR A C 1
ATOM 1895 O O . THR A 1 240 ? 24.763 -7.925 -27.230 1.00 92.50 240 THR A O 1
ATOM 1898 N N . PRO A 1 241 ? 22.621 -7.353 -27.609 1.00 95.31 241 PRO A N 1
ATOM 1899 C CA . PRO A 1 241 ? 22.976 -6.265 -28.504 1.00 95.31 241 PRO A CA 1
ATOM 1900 C C . PRO A 1 241 ? 23.559 -5.082 -27.727 1.00 95.31 241 PRO A C 1
ATOM 1902 O O . PRO A 1 241 ? 23.302 -4.914 -26.528 1.00 95.31 241 PRO A O 1
ATOM 1905 N N . ILE A 1 242 ? 24.292 -4.223 -28.436 1.00 95.62 242 ILE A N 1
ATOM 1906 C CA . ILE A 1 242 ? 24.695 -2.910 -27.931 1.00 95.62 242 ILE A CA 1
ATOM 1907 C C . ILE A 1 242 ? 23.444 -2.177 -27.438 1.00 95.62 242 ILE A C 1
ATOM 1909 O O . ILE A 1 242 ? 22.415 -2.154 -28.117 1.00 95.62 242 ILE A O 1
ATOM 1913 N N . GLY A 1 243 ? 23.528 -1.586 -26.247 1.00 95.06 243 GLY A N 1
ATOM 1914 C CA . GLY A 1 243 ? 22.395 -0.896 -25.641 1.00 95.06 243 GLY A CA 1
ATOM 1915 C C . GLY A 1 243 ? 21.599 -1.728 -24.646 1.00 95.06 243 GLY A C 1
ATOM 1916 O O . GLY A 1 243 ? 20.731 -1.174 -23.976 1.00 95.06 243 GLY A O 1
ATOM 1917 N N . LEU A 1 244 ? 21.880 -3.027 -24.507 1.00 95.62 244 LEU A N 1
ATOM 1918 C CA . LEU A 1 244 ? 21.240 -3.881 -23.508 1.00 95.62 244 LEU A CA 1
ATOM 1919 C C . LEU A 1 244 ? 22.273 -4.489 -22.560 1.00 95.62 244 LEU A C 1
ATOM 1921 O O . LEU A 1 244 ? 23.129 -5.281 -22.955 1.00 95.62 244 LEU A O 1
ATOM 1925 N N . ALA A 1 245 ? 22.152 -4.142 -21.281 1.00 95.06 245 ALA A N 1
ATOM 1926 C CA . ALA A 1 245 ? 22.980 -4.678 -20.213 1.00 95.06 245 ALA A CA 1
ATOM 1927 C C . ALA A 1 245 ? 22.304 -5.869 -19.545 1.00 95.06 245 ALA A C 1
ATOM 1929 O O . ALA A 1 245 ? 21.123 -5.818 -19.191 1.00 95.06 245 ALA A O 1
ATOM 1930 N N . LYS A 1 246 ? 23.080 -6.921 -19.281 1.00 93.81 246 LYS A N 1
ATOM 1931 C CA . LYS A 1 246 ? 22.637 -8.017 -18.420 1.00 93.81 246 LYS A CA 1
ATOM 1932 C C . LYS A 1 246 ? 22.632 -7.585 -16.965 1.00 93.81 246 LYS A C 1
ATOM 1934 O O . LYS A 1 246 ? 23.629 -7.089 -16.443 1.00 93.81 246 LYS A O 1
ATOM 1939 N N . ARG A 1 247 ? 21.522 -7.864 -16.291 1.00 92.12 247 ARG A N 1
ATOM 1940 C CA . ARG A 1 247 ? 21.332 -7.582 -14.871 1.00 92.12 247 ARG A CA 1
ATOM 1941 C C . ARG A 1 247 ? 20.600 -8.729 -14.194 1.00 92.12 247 ARG A C 1
ATOM 1943 O O . ARG A 1 247 ? 19.614 -9.243 -14.724 1.00 92.12 247 ARG A O 1
ATOM 1950 N N . HIS A 1 248 ? 21.037 -9.106 -12.994 1.00 93.06 248 HIS A N 1
ATOM 1951 C CA . HIS A 1 248 ? 20.403 -10.176 -12.221 1.00 93.06 248 HIS A CA 1
ATOM 1952 C C . HIS A 1 248 ? 19.935 -9.656 -10.861 1.00 93.06 248 HIS A C 1
ATOM 1954 O O . HIS A 1 248 ? 20.703 -9.503 -9.910 1.00 93.06 248 HIS A O 1
ATOM 1960 N N . ILE A 1 249 ? 18.633 -9.382 -10.778 1.00 92.81 249 ILE A N 1
ATOM 1961 C CA . ILE A 1 249 ? 17.943 -9.067 -9.526 1.00 92.81 249 ILE A CA 1
ATOM 1962 C C . ILE A 1 249 ? 16.757 -10.018 -9.411 1.00 92.81 249 ILE A C 1
ATOM 1964 O O . ILE A 1 249 ? 15.765 -9.864 -10.121 1.00 92.81 249 ILE A O 1
ATOM 1968 N N . GLY A 1 250 ? 16.896 -11.025 -8.551 1.00 93.75 250 GLY A N 1
ATOM 1969 C CA . GLY A 1 250 ? 15.989 -12.164 -8.463 1.00 93.75 250 GLY A CA 1
ATOM 1970 C C . GLY A 1 250 ? 16.169 -13.140 -9.628 1.00 93.75 250 GLY A C 1
ATOM 1971 O O . GLY A 1 250 ? 16.658 -14.253 -9.454 1.00 93.75 250 GLY A O 1
ATOM 1972 N N . TYR A 1 251 ? 15.867 -12.680 -10.838 1.00 93.94 251 TYR A N 1
ATOM 1973 C CA . TYR A 1 251 ? 15.992 -13.428 -12.090 1.00 93.94 251 TYR A CA 1
ATOM 1974 C C . TYR A 1 251 ? 16.908 -12.694 -13.089 1.00 93.94 251 TYR A C 1
ATOM 1976 O O . TYR A 1 251 ? 17.095 -11.476 -12.971 1.00 93.94 251 TYR A O 1
ATOM 1984 N N . PRO A 1 252 ? 17.512 -13.409 -14.060 1.00 94.62 252 PRO A N 1
ATOM 1985 C CA . PRO A 1 252 ? 18.302 -12.780 -15.110 1.00 94.62 252 PRO A CA 1
ATOM 1986 C C . PRO A 1 252 ? 17.399 -11.947 -16.020 1.00 94.62 252 PRO A C 1
ATOM 1988 O O . PRO A 1 252 ? 16.319 -12.381 -16.429 1.00 94.62 252 PRO A O 1
ATOM 1991 N N . SER A 1 253 ? 17.848 -10.743 -16.340 1.00 95.38 253 SER A N 1
ATOM 1992 C CA . SER A 1 253 ? 17.120 -9.767 -17.143 1.00 95.38 253 SER A CA 1
ATOM 1993 C C . SER A 1 253 ? 18.074 -8.938 -17.991 1.00 95.38 253 SER A C 1
ATOM 1995 O O . SER A 1 253 ? 19.277 -8.901 -17.724 1.00 95.38 253 SER A O 1
ATOM 1997 N N . VAL A 1 254 ? 17.523 -8.270 -18.996 1.00 95.38 254 VAL A N 1
ATOM 1998 C CA . VAL A 1 254 ? 18.184 -7.194 -19.731 1.00 95.38 254 VAL A CA 1
ATOM 1999 C C . VAL A 1 254 ? 17.547 -5.858 -19.369 1.00 95.38 254 VAL A C 1
ATOM 2001 O O . VAL A 1 254 ? 16.331 -5.775 -19.169 1.00 95.38 254 VAL A O 1
ATOM 2004 N N . GLU A 1 255 ? 18.366 -4.818 -19.277 1.00 94.62 255 GLU A N 1
ATOM 2005 C CA . GLU A 1 255 ? 17.926 -3.431 -19.129 1.00 94.62 255 GLU A CA 1
ATOM 2006 C C . GLU A 1 255 ? 18.546 -2.554 -20.217 1.00 94.62 255 GLU A C 1
ATOM 2008 O O . GLU A 1 255 ? 19.649 -2.831 -20.690 1.00 94.62 255 GLU A O 1
ATOM 2013 N N . GLY A 1 256 ? 17.836 -1.497 -20.609 1.00 94.38 256 GLY A N 1
ATOM 2014 C CA . GLY A 1 256 ? 18.370 -0.501 -21.531 1.00 94.38 256 GLY A CA 1
ATOM 2015 C C . GLY A 1 256 ? 19.547 0.256 -20.921 1.00 94.38 256 GLY A C 1
ATOM 2016 O O . GLY A 1 256 ? 19.503 0.659 -19.759 1.00 94.38 256 GLY A O 1
ATOM 2017 N N . THR A 1 257 ? 20.585 0.479 -21.717 1.00 94.31 257 THR A N 1
ATOM 2018 C CA . THR A 1 257 ? 21.714 1.355 -21.392 1.00 94.31 257 THR A CA 1
ATOM 2019 C C . THR A 1 257 ? 21.621 2.644 -22.213 1.00 94.31 257 THR A C 1
ATOM 2021 O O . THR A 1 257 ? 20.758 2.799 -23.080 1.00 94.31 257 THR A O 1
ATOM 2024 N N . CYS A 1 258 ? 22.535 3.586 -21.980 1.00 91.88 258 CYS A N 1
ATOM 2025 C CA . CYS A 1 258 ? 22.616 4.809 -22.779 1.00 91.88 258 CYS A CA 1
ATOM 2026 C C . CYS A 1 258 ? 22.863 4.525 -24.272 1.00 91.88 258 CYS A C 1
ATOM 2028 O O . CYS A 1 258 ? 22.343 5.246 -25.125 1.00 91.88 258 CYS A O 1
ATOM 2030 N N . SER A 1 259 ? 23.631 3.482 -24.604 1.00 94.88 259 SER A N 1
ATOM 2031 C CA . SER A 1 259 ? 23.969 3.155 -25.996 1.00 94.88 259 SER A CA 1
ATOM 2032 C C . SER A 1 259 ? 22.789 2.607 -26.797 1.00 94.88 259 SER A C 1
ATOM 2034 O O . SER A 1 259 ? 22.850 2.643 -28.021 1.00 94.88 259 SER A O 1
ATOM 2036 N N . LEU A 1 260 ? 21.677 2.231 -26.150 1.00 94.12 260 LEU A N 1
ATOM 2037 C CA . LEU A 1 260 ? 20.450 1.831 -26.850 1.00 94.12 260 LEU A CA 1
ATOM 2038 C C . LEU A 1 260 ? 19.936 2.931 -27.785 1.00 94.12 260 LEU A C 1
ATOM 2040 O O . LEU A 1 260 ? 19.420 2.644 -28.859 1.00 94.12 260 LEU A O 1
ATOM 2044 N N . CYS A 1 261 ? 20.093 4.190 -27.368 1.00 92.25 261 CYS A N 1
ATOM 2045 C CA . CYS A 1 261 ? 19.664 5.362 -28.131 1.00 92.25 261 CYS A CA 1
ATOM 2046 C C . CYS A 1 261 ? 20.839 6.218 -28.628 1.00 92.25 261 CYS A C 1
ATOM 2048 O O . CYS A 1 261 ? 20.665 7.034 -29.530 1.00 92.25 261 CYS A O 1
ATOM 2050 N N . HIS A 1 262 ? 22.024 6.080 -28.024 1.00 94.31 262 HIS A N 1
ATOM 2051 C CA . HIS A 1 262 ? 23.214 6.883 -28.332 1.00 94.31 262 HIS A CA 1
ATOM 2052 C C . HIS A 1 262 ? 24.285 6.107 -29.109 1.00 94.31 262 HIS A C 1
ATOM 2054 O O . HIS A 1 262 ? 25.471 6.431 -29.052 1.00 94.31 262 HIS A O 1
ATOM 2060 N N . THR A 1 263 ? 23.888 5.069 -29.836 1.00 91.38 263 THR A N 1
ATOM 2061 C CA . THR A 1 263 ? 24.740 4.350 -30.785 1.00 91.38 263 THR A CA 1
ATOM 2062 C C . THR A 1 263 ? 23.930 4.046 -32.038 1.00 91.38 263 THR A C 1
ATOM 2064 O O . THR A 1 263 ? 22.705 3.969 -31.999 1.00 91.38 263 THR A O 1
ATOM 2067 N N . GLY A 1 264 ? 24.614 3.940 -33.168 1.00 88.69 264 GLY A N 1
ATOM 2068 C CA . GLY A 1 264 ? 24.019 3.583 -34.442 1.00 88.69 264 GLY A CA 1
ATOM 2069 C C . GLY A 1 264 ? 25.115 3.226 -35.427 1.00 88.69 264 GLY A C 1
ATOM 2070 O O . GLY A 1 264 ? 26.282 3.536 -35.193 1.00 88.69 264 GLY A O 1
ATOM 2071 N N . GLU A 1 265 ? 24.720 2.589 -36.518 1.00 88.75 265 GLU A N 1
ATOM 2072 C CA . GLU A 1 265 ? 25.632 2.219 -37.590 1.00 88.75 265 GLU A CA 1
ATOM 2073 C C . GLU A 1 265 ? 25.395 3.104 -38.810 1.00 88.75 265 GLU A C 1
ATOM 2075 O O . GLU A 1 265 ? 24.270 3.539 -39.090 1.00 88.75 265 GLU A O 1
ATOM 2080 N N . TYR A 1 266 ? 26.452 3.346 -39.573 1.00 89.81 266 TYR A N 1
ATOM 2081 C CA .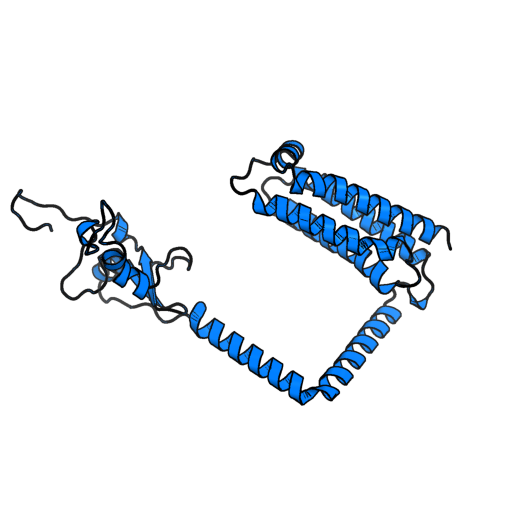 TYR A 1 266 ? 26.353 3.991 -40.875 1.00 89.81 266 TYR A CA 1
ATOM 2082 C C . TYR A 1 266 ? 27.151 3.213 -41.915 1.00 89.81 266 TYR A C 1
ATOM 2084 O O . TYR A 1 266 ? 28.130 2.533 -41.619 1.00 89.81 266 TYR A O 1
ATOM 2092 N N . ARG A 1 267 ? 26.736 3.325 -43.177 1.00 92.00 267 ARG A N 1
ATOM 2093 C CA . ARG A 1 267 ? 27.494 2.785 -44.307 1.00 92.00 267 ARG A CA 1
ATOM 2094 C C . ARG A 1 267 ? 28.219 3.923 -45.007 1.00 92.00 267 ARG A C 1
ATOM 2096 O O . ARG A 1 267 ? 27.634 4.985 -45.224 1.00 92.00 267 ARG A O 1
ATOM 2103 N N . LYS A 1 268 ? 29.488 3.712 -45.357 1.00 93.81 268 LYS A N 1
ATOM 2104 C CA . LYS A 1 268 ? 30.284 4.706 -46.098 1.00 93.81 268 LYS A CA 1
ATOM 2105 C C . LYS A 1 268 ? 29.919 4.710 -47.586 1.00 93.81 268 LYS A C 1
ATOM 2107 O O . LYS A 1 268 ? 29.865 5.781 -48.188 1.00 93.81 268 LYS A O 1
ATOM 2112 N N . ALA A 1 269 ? 29.596 3.543 -48.141 1.00 93.69 269 ALA A N 1
ATOM 2113 C CA . ALA A 1 269 ? 28.993 3.349 -49.458 1.00 93.69 269 ALA A CA 1
ATOM 2114 C C . ALA A 1 269 ? 27.773 2.407 -49.379 1.00 93.69 269 ALA A C 1
ATOM 2116 O O . ALA A 1 269 ? 27.532 1.773 -48.358 1.00 93.69 269 ALA A O 1
ATOM 2117 N N . ALA A 1 270 ? 26.963 2.328 -50.440 1.00 90.62 270 ALA A N 1
ATOM 2118 C CA . ALA A 1 270 ? 25.706 1.566 -50.427 1.00 90.62 270 ALA A CA 1
ATOM 2119 C C . ALA A 1 270 ? 25.896 0.051 -50.194 1.00 90.62 270 ALA A C 1
ATOM 2121 O O . ALA A 1 270 ? 25.003 -0.604 -49.652 1.00 90.62 270 ALA A O 1
ATOM 2122 N N . ASP A 1 271 ? 27.045 -0.472 -50.607 1.00 91.94 271 ASP A N 1
ATOM 2123 C CA . ASP A 1 271 ? 27.473 -1.869 -50.568 1.00 91.94 271 ASP A CA 1
ATOM 2124 C C . ASP A 1 271 ? 28.412 -2.204 -49.397 1.00 91.94 271 ASP A C 1
ATOM 2126 O O . ASP A 1 271 ? 28.726 -3.375 -49.189 1.00 91.94 271 ASP A O 1
ATOM 2130 N N . ASP A 1 272 ? 28.817 -1.208 -48.604 1.00 91.25 272 ASP A N 1
ATOM 2131 C CA . ASP A 1 272 ? 29.657 -1.432 -47.429 1.00 91.25 272 ASP A CA 1
ATOM 2132 C C . ASP A 1 272 ? 28.872 -2.079 -46.281 1.00 91.25 272 ASP A C 1
ATOM 2134 O O . ASP A 1 272 ? 27.707 -1.754 -46.015 1.00 91.25 272 ASP A O 1
ATOM 2138 N N . THR A 1 273 ? 29.557 -2.937 -45.525 1.00 84.56 273 THR A N 1
ATOM 2139 C CA . THR A 1 273 ? 29.080 -3.375 -44.211 1.00 84.56 273 THR A CA 1
ATOM 2140 C C . THR A 1 273 ? 28.948 -2.151 -43.294 1.00 84.56 273 THR A C 1
ATOM 2142 O O . THR A 1 273 ? 29.877 -1.337 -43.254 1.00 84.56 273 THR A O 1
ATOM 2145 N N . PRO A 1 274 ? 27.824 -1.992 -42.570 1.00 84.25 274 PRO A N 1
ATOM 2146 C CA . PRO A 1 274 ? 27.683 -0.937 -41.572 1.00 84.25 274 PRO A CA 1
ATOM 2147 C C . PRO A 1 274 ? 28.822 -0.958 -40.541 1.00 84.25 274 PRO A C 1
ATOM 2149 O O . PRO A 1 274 ? 29.305 -2.033 -40.176 1.00 84.25 274 PRO A O 1
ATOM 2152 N N . VAL A 1 275 ? 29.248 0.232 -40.107 1.00 80.06 275 VAL A N 1
ATOM 2153 C CA . VAL A 1 275 ? 30.233 0.459 -39.033 1.00 80.06 275 VAL A CA 1
ATOM 2154 C C . VAL A 1 275 ? 29.725 1.459 -38.008 1.00 80.06 275 VAL A C 1
ATOM 2156 O O . VAL A 1 275 ? 28.821 2.256 -38.357 1.00 80.06 275 VAL A O 1
#

Secondary structure (DSSP, 8-state):
--HHHHHHHHHHHHHHHHHHHHHHHHHH-HHHHHHHTTPPPPS-THHHHHHHHHHHHHHHHHHHHHH-TTTTHHHHHHHHHHHHHHHHHHHHHHHHSS-GGGGHHHHHHHHHHHHHHHHHHHHHS-TTTS--HHHHHHHHHHHHHHHHHHHHHTHHHHHHHHHHHHHHHHHHIIIIIPBPPPP--SSHHHHHHH------GGGEEEHHHHHHHHHHTTTSTT--SSGGGGT----TT-SS-TTEEEEEESEEEEEE-THHHH-----SSTTSPP-

Radius of gyration: 29.99 Å; Cα contacts (8 Å, |Δi|>4): 302; chains: 1; bounding box: 67×50×84 Å

Mean predicted aligned error: 9.37 Å

pLDDT: mean 92.38, std 4.94, range [59.5, 98.19]